Protein AF-A0A7C6XMG8-F1 (afdb_monomer_lite)

Sequence (375 aa):
MDQRVRELYDDEARAARLADLAEKWAHEIKLLSLLARASGASASVIRDEARQIDEVLGGPRSPSELPPVLGELLPGEQLKALREDLESKLVDDLPGDPPDRAAVLALAERHGLSGAAAEQVLTTLRREQSKRVAVFTHQNRTLIDSGVHVTTPAALTPPPPPRRPQGGRKFVAPGTVSVEVERRKKQIGDEAESWAVTAMTKTLLDLDYSARCQAIAALESMLDTYGFTGTATERVHGFARAATKADLDQETLIDRLTELLHVSAFADGFGFDVLGWLIDPAEADGGYPIALEVKAAAGSFFFSIGEWACAERMRATETARAAYAVLAVRRHPGTAVPAAMDLLIDPVQLCEDGKIDRDVDTYRMRYTVPTTSLQ

Foldseek 3Di:
DDLLVCCVPPPVNVQVLQQVQLVLLLVLLLLLLLLQQPQVHDLVRLVVSSVVSCLLSFRDSGLQVCLVSSCVSRDDPLCPVVSVVSNVQSDSDPPDDHDDNVVSQVSSVVSPRHPVSSCVSVVSVVVVLVVLLVLLVVLLVLCVVLVAAADADPLQDDDDDDDDDDDDDDADDDDDDDPVVVVVQVVLQVLQLSSVLSRQLVVLVVDDLVLSLVQLVLLLVLCVVLPNDDSLSSVLVVLSVQLNDPPDDPSSNSSSSSSNFQSLVPDPQQLAGGKHWAQDCVDPSRTHIAGEHEAQDPQKGARDPSNVVNLVSQDDDPPGHRRYWYFHFYCDPPDSRGNYTHTNGSVVSCVVVVQWDADSHRSMIGHDDDDPPPD

Secondary structure (DSSP, 8-state):
--HHHHHHH-HHHHHHHHHHHHHHHHHHHHHHHHHHHHTT--HHHHHHHHHHHHHHH---SSGGGSHHHHHHHS-SGGGHHHHHHHHTT-S--SS-PPPPHHHHHHHHHHTT--THHHHHHHHHHHHHHHHHHHHHHHHHHHHHHTT--EE--GGGPPPSP-----------PPP---HHHHHHHHHHHHHHHHHHHHHHHHHHHTS-HHHHHHHHHHHHHHHHHTT--SHHHHHHHHHHHHHT-TT--HHHHHHHHHHHHBGGGT-GGGS-SEEEEEE-TTSTTSEEEEEEEEEE-SSEEE--HHHHHHHHHTS--SSS---EEEEEEEE-TT-SSEEEEEEEE-HHHHHHTTSEEEETTTTEEEE--------

pLDDT: mean 84.91, std 14.51, range [29.66, 98.12]

Radius of gyration: 23.78 Å; chains: 1; bounding box: 56×43×68 Å

Structure (mmCIF, N/CA/C/O backbone):
data_AF-A0A7C6XMG8-F1
#
_entry.id   AF-A0A7C6XMG8-F1
#
loop_
_atom_site.group_PDB
_atom_site.id
_atom_site.type_symbol
_atom_site.label_atom_id
_atom_site.label_alt_id
_atom_site.label_comp_id
_atom_site.label_asym_id
_atom_site.label_entity_id
_atom_site.label_seq_id
_atom_site.pdbx_PDB_ins_code
_atom_site.Cartn_x
_atom_site.Cartn_y
_atom_site.Cartn_z
_atom_site.occupancy
_atom_site.B_iso_or_equiv
_atom_site.auth_seq_id
_atom_site.auth_comp_id
_atom_site.auth_asym_id
_atom_site.auth_atom_id
_atom_site.pdbx_PDB_model_num
ATOM 1 N N . MET A 1 1 ? -13.357 -2.147 -36.520 1.00 52.88 1 MET A N 1
ATOM 2 C CA . MET A 1 1 ? -12.051 -1.498 -36.759 1.00 52.88 1 MET A CA 1
ATOM 3 C C . MET A 1 1 ? -10.982 -2.359 -36.125 1.00 52.88 1 MET A C 1
ATOM 5 O O . MET A 1 1 ? -11.214 -2.836 -35.023 1.00 52.88 1 MET A O 1
ATOM 9 N N . ASP A 1 2 ? -9.873 -2.571 -36.829 1.00 77.50 2 ASP A N 1
ATOM 10 C CA . ASP A 1 2 ? -8.670 -3.233 -36.311 1.00 77.50 2 ASP A CA 1
ATOM 11 C C . ASP A 1 2 ? -8.113 -2.448 -35.104 1.00 77.50 2 ASP A C 1
ATOM 13 O O . ASP A 1 2 ? -8.121 -1.214 -35.113 1.00 77.50 2 ASP A O 1
ATOM 17 N N . GLN A 1 3 ? -7.683 -3.152 -34.056 1.00 69.81 3 GLN A N 1
ATOM 18 C CA . GLN A 1 3 ? -7.173 -2.572 -32.810 1.00 69.81 3 GLN A CA 1
ATOM 19 C C . GLN A 1 3 ? -5.975 -1.650 -33.067 1.00 69.81 3 GLN A C 1
ATOM 21 O O . GLN A 1 3 ? -5.934 -0.547 -32.529 1.00 69.81 3 GLN A O 1
ATOM 26 N N . ARG A 1 4 ? -5.089 -2.027 -33.997 1.00 70.12 4 ARG A N 1
ATOM 27 C CA . ARG A 1 4 ? -3.947 -1.196 -34.416 1.00 70.12 4 ARG A CA 1
ATOM 28 C C . ARG A 1 4 ? -4.367 0.133 -35.035 1.00 70.12 4 ARG A C 1
ATOM 30 O O . ARG A 1 4 ? -3.689 1.139 -34.880 1.00 70.12 4 ARG A O 1
ATOM 37 N N . VAL A 1 5 ? -5.501 0.154 -35.733 1.00 70.19 5 VAL A N 1
ATOM 38 C CA . VAL A 1 5 ? -6.047 1.388 -36.308 1.00 70.19 5 VAL A CA 1
ATOM 39 C C . VAL A 1 5 ? -6.668 2.253 -35.206 1.00 70.19 5 VAL A C 1
ATOM 41 O O . VAL A 1 5 ? -6.578 3.471 -35.276 1.00 70.19 5 VAL A O 1
ATOM 44 N N . ARG A 1 6 ? -7.253 1.663 -34.154 1.00 68.44 6 ARG A N 1
ATOM 45 C CA . ARG A 1 6 ? -7.731 2.445 -32.996 1.00 68.44 6 ARG A CA 1
ATOM 46 C C . ARG A 1 6 ? -6.562 3.087 -32.249 1.00 68.44 6 ARG A C 1
ATOM 48 O O . ARG A 1 6 ? -6.601 4.283 -32.023 1.00 68.44 6 ARG A O 1
ATOM 55 N N . GLU A 1 7 ? -5.494 2.343 -31.978 1.00 72.19 7 GLU A N 1
ATOM 56 C CA . GLU A 1 7 ? -4.288 2.847 -31.288 1.00 72.19 7 GLU A CA 1
ATOM 57 C C . GLU A 1 7 ? -3.591 4.011 -32.025 1.00 72.19 7 GLU A C 1
ATOM 59 O O . GLU A 1 7 ? -2.897 4.810 -31.399 1.00 72.19 7 GLU A O 1
ATOM 64 N N . LEU A 1 8 ? -3.795 4.136 -33.342 1.00 71.06 8 LEU A N 1
ATOM 65 C CA . LEU A 1 8 ? -3.250 5.224 -34.161 1.00 71.06 8 LEU A CA 1
ATOM 66 C C . LEU A 1 8 ? -4.140 6.477 -34.220 1.00 71.06 8 LEU A C 1
ATOM 68 O O . LEU A 1 8 ? -3.617 7.577 -34.396 1.00 71.06 8 LEU A O 1
ATOM 72 N N . TYR A 1 9 ? -5.464 6.329 -34.112 1.00 73.81 9 TYR A N 1
ATOM 73 C CA . TYR A 1 9 ? -6.421 7.405 -34.427 1.00 73.81 9 TYR A CA 1
ATOM 74 C C . TYR A 1 9 ? -7.380 7.775 -33.286 1.00 73.81 9 TYR A C 1
ATOM 76 O O . TYR A 1 9 ? -8.068 8.787 -33.392 1.00 73.81 9 TYR A O 1
ATOM 84 N N . ASP A 1 10 ? -7.440 6.985 -32.216 1.00 85.94 10 ASP A N 1
ATOM 85 C CA . ASP A 1 10 ? -8.222 7.252 -31.007 1.00 85.94 10 ASP A CA 1
ATOM 86 C C . ASP A 1 10 ? -7.272 7.717 -29.893 1.00 85.94 10 ASP A C 1
ATOM 88 O O . ASP A 1 10 ? -6.330 7.007 -29.541 1.00 85.94 10 ASP A O 1
ATOM 92 N N . ASP A 1 11 ? -7.486 8.927 -29.370 1.00 85.25 11 ASP A N 1
ATOM 93 C CA . ASP A 1 11 ? -6.578 9.551 -28.401 1.00 85.25 11 ASP A CA 1
ATOM 94 C C . ASP A 1 11 ? -6.503 8.785 -27.068 1.00 85.25 11 ASP A C 1
ATOM 96 O O . ASP A 1 11 ? -5.435 8.741 -26.454 1.00 85.25 11 ASP A O 1
ATOM 100 N N . GLU A 1 12 ? -7.598 8.153 -26.634 1.00 84.12 12 GLU A N 1
ATOM 101 C CA . GLU A 1 12 ? -7.638 7.361 -25.400 1.00 84.12 12 GLU A CA 1
ATOM 102 C C . GLU A 1 12 ? -6.910 6.030 -25.603 1.00 84.12 12 GLU A C 1
ATOM 104 O O . GLU A 1 12 ? -6.048 5.660 -24.803 1.00 84.12 12 GLU A O 1
ATOM 109 N N . ALA A 1 13 ? -7.173 5.353 -26.726 1.00 82.12 13 ALA A N 1
ATOM 110 C CA . ALA A 1 13 ? -6.451 4.134 -27.087 1.00 82.12 13 ALA A CA 1
ATOM 111 C C . ALA A 1 13 ? -4.948 4.398 -27.278 1.00 82.12 13 ALA A C 1
ATOM 113 O O . ALA A 1 13 ? -4.117 3.581 -26.879 1.00 82.12 13 ALA A O 1
ATOM 114 N N . ARG A 1 14 ? -4.592 5.558 -27.842 1.00 87.44 14 ARG A N 1
ATOM 115 C CA . ARG A 1 14 ? -3.208 5.999 -28.013 1.00 87.44 14 ARG A CA 1
ATOM 116 C C . ARG A 1 14 ? -2.512 6.210 -26.673 1.00 87.44 14 ARG A C 1
ATOM 118 O O . ARG A 1 14 ? -1.416 5.694 -26.467 1.00 87.44 14 ARG A O 1
ATOM 125 N N . ALA A 1 15 ? -3.146 6.951 -25.764 1.00 86.94 15 ALA A N 1
ATOM 126 C CA . ALA A 1 15 ? -2.608 7.208 -24.431 1.00 86.94 15 ALA A CA 1
ATOM 127 C C . ALA A 1 15 ? -2.432 5.906 -23.636 1.00 86.94 15 ALA A C 1
ATOM 129 O O . ALA A 1 15 ? -1.377 5.685 -23.045 1.00 86.94 15 ALA A O 1
ATOM 130 N N . ALA A 1 16 ? -3.421 5.008 -23.686 1.00 83.81 16 ALA A N 1
ATOM 131 C CA . ALA A 1 16 ? -3.336 3.698 -23.049 1.00 83.81 16 ALA A CA 1
ATOM 132 C C . ALA A 1 16 ? -2.188 2.850 -23.623 1.00 83.81 16 ALA A C 1
ATOM 134 O O . ALA A 1 16 ? -1.449 2.215 -22.869 1.00 83.81 16 ALA A O 1
ATOM 135 N N . ARG A 1 17 ? -1.995 2.867 -24.950 1.00 88.69 17 ARG A N 1
ATOM 136 C CA . ARG A 1 17 ? -0.911 2.128 -25.609 1.00 88.69 17 ARG A CA 1
ATOM 137 C C . ARG A 1 17 ? 0.471 2.673 -25.251 1.00 88.69 17 ARG A C 1
ATOM 139 O O . ARG A 1 17 ? 1.369 1.882 -24.969 1.00 88.69 17 ARG A O 1
ATOM 146 N N . LEU A 1 18 ? 0.646 3.995 -25.243 1.00 92.19 18 LEU A N 1
ATOM 147 C CA . LEU A 1 18 ? 1.904 4.623 -24.828 1.00 92.19 18 LEU A CA 1
ATOM 148 C C . LEU A 1 18 ? 2.225 4.318 -23.363 1.00 92.19 18 LEU A C 1
ATOM 150 O O . LEU A 1 18 ? 3.364 3.970 -23.068 1.00 92.19 18 LEU A O 1
ATOM 154 N N . ALA A 1 19 ? 1.233 4.359 -22.471 1.00 88.88 19 ALA A N 1
ATOM 155 C CA . ALA A 1 19 ? 1.423 4.004 -21.068 1.00 88.88 19 ALA A CA 1
ATOM 156 C C . ALA A 1 19 ? 1.838 2.529 -20.892 1.00 88.88 19 ALA A C 1
ATOM 158 O O . ALA A 1 19 ? 2.775 2.244 -20.148 1.00 88.88 19 ALA A O 1
ATOM 159 N N . ASP A 1 20 ? 1.216 1.594 -21.626 1.00 88.00 20 ASP A N 1
ATOM 160 C CA . ASP A 1 20 ? 1.617 0.174 -21.646 1.00 88.00 20 ASP A CA 1
ATOM 161 C C . ASP A 1 20 ? 3.073 -0.011 -22.113 1.00 88.00 20 ASP A C 1
ATOM 163 O O . ASP A 1 20 ? 3.850 -0.737 -21.488 1.00 88.00 20 ASP A O 1
ATOM 167 N N . LEU A 1 21 ? 3.469 0.660 -23.199 1.00 92.81 21 LEU A N 1
ATOM 168 C CA . LEU A 1 21 ? 4.842 0.603 -23.709 1.00 92.81 21 LEU A CA 1
ATOM 169 C C . LEU A 1 21 ? 5.845 1.210 -22.721 1.00 92.81 21 LEU A C 1
ATOM 171 O O . LEU A 1 21 ? 6.895 0.613 -22.477 1.00 92.81 21 LEU A O 1
ATOM 175 N N . ALA A 1 22 ? 5.517 2.365 -22.140 1.00 92.56 22 ALA A N 1
ATOM 176 C CA . ALA A 1 22 ? 6.341 3.047 -21.150 1.00 92.56 22 ALA A CA 1
ATOM 177 C C . ALA A 1 22 ? 6.583 2.161 -19.930 1.00 92.56 22 ALA A C 1
ATOM 179 O O . ALA A 1 22 ? 7.709 2.025 -19.462 1.00 92.56 22 ALA A O 1
ATOM 180 N N . GLU A 1 23 ? 5.540 1.493 -19.447 1.00 89.44 23 GLU A N 1
ATOM 181 C CA . GLU A 1 23 ? 5.644 0.620 -18.291 1.00 89.44 23 GLU A CA 1
ATOM 182 C C . GLU A 1 23 ? 6.502 -0.623 -18.563 1.00 89.44 23 GLU A C 1
ATOM 184 O O . GLU A 1 23 ? 7.320 -1.023 -17.727 1.00 89.44 23 GLU A O 1
ATOM 189 N N . LYS A 1 24 ? 6.368 -1.222 -19.751 1.00 92.44 24 LYS A N 1
ATOM 190 C CA . LYS A 1 24 ? 7.222 -2.346 -20.158 1.00 92.44 24 LYS A CA 1
ATOM 191 C C . LYS A 1 24 ? 8.684 -1.921 -20.269 1.00 92.44 24 LYS A C 1
ATOM 193 O O . LYS A 1 24 ? 9.560 -2.642 -19.799 1.00 92.44 24 LYS A O 1
ATOM 198 N N . TRP A 1 25 ? 8.955 -0.738 -20.819 1.00 95.44 25 TRP A N 1
ATOM 199 C CA . TRP A 1 25 ? 10.305 -0.173 -20.842 1.00 95.44 25 TRP A CA 1
ATOM 200 C C . TRP A 1 25 ? 10.840 0.141 -19.446 1.00 95.44 25 TRP A C 1
ATOM 202 O O . TRP A 1 25 ? 11.980 -0.215 -19.152 1.00 95.44 25 TRP A O 1
ATOM 212 N N . ALA A 1 26 ? 10.028 0.720 -18.561 1.00 93.31 26 ALA A N 1
ATOM 213 C CA . ALA A 1 26 ? 10.400 0.981 -17.172 1.00 93.31 26 ALA A CA 1
ATOM 214 C C . ALA A 1 26 ? 10.798 -0.309 -16.440 1.00 93.31 26 ALA A C 1
ATOM 216 O O . ALA A 1 26 ? 11.778 -0.325 -15.697 1.00 93.31 26 ALA A O 1
ATOM 217 N N . HIS A 1 27 ? 10.094 -1.417 -16.696 1.00 91.69 27 HIS A N 1
ATOM 218 C CA . HIS A 1 27 ? 10.430 -2.718 -16.121 1.00 91.69 27 HIS A CA 1
ATOM 219 C C . HIS A 1 27 ? 11.809 -3.225 -16.569 1.00 91.69 27 HIS A C 1
ATOM 221 O O . HIS A 1 27 ? 12.581 -3.731 -15.752 1.00 91.69 27 HIS A O 1
ATOM 227 N N . GLU A 1 28 ? 12.141 -3.077 -17.852 1.00 95.25 28 GLU A N 1
ATOM 228 C CA . GLU A 1 28 ? 13.451 -3.483 -18.362 1.00 95.25 28 GLU A CA 1
ATOM 229 C C . GLU A 1 28 ? 14.564 -2.528 -17.897 1.00 95.25 28 GLU A C 1
ATOM 231 O O . GLU A 1 28 ? 15.618 -2.990 -17.462 1.00 95.25 28 GLU A O 1
ATOM 236 N N . ILE A 1 29 ? 14.320 -1.212 -17.861 1.00 95.81 29 ILE A N 1
ATOM 237 C CA . ILE A 1 29 ? 15.258 -0.228 -17.289 1.00 95.81 29 ILE A CA 1
ATOM 238 C C . ILE A 1 29 ? 15.525 -0.541 -15.816 1.00 95.81 29 ILE A C 1
ATOM 240 O O . ILE A 1 29 ? 16.682 -0.558 -15.405 1.00 95.81 29 ILE A O 1
ATOM 244 N N . LYS A 1 30 ? 14.492 -0.876 -15.033 1.00 94.44 30 LYS A N 1
ATOM 245 C CA . LYS A 1 30 ? 14.652 -1.292 -13.635 1.00 94.44 30 LYS A CA 1
ATOM 246 C C . LYS A 1 30 ? 15.608 -2.469 -13.497 1.00 94.44 30 LYS A C 1
ATOM 248 O O . LYS A 1 30 ? 16.482 -2.457 -12.628 1.00 94.44 30 LYS A O 1
ATOM 253 N N . LEU A 1 31 ? 15.448 -3.489 -14.340 1.00 93.75 31 LEU A N 1
ATOM 254 C CA . LEU A 1 31 ? 16.337 -4.645 -14.344 1.00 93.75 31 LEU A CA 1
ATOM 255 C C . LEU A 1 31 ? 17.779 -4.226 -14.659 1.00 93.75 31 LEU A C 1
ATOM 257 O O . LEU A 1 31 ? 18.691 -4.623 -13.935 1.00 93.75 31 LEU A O 1
ATOM 261 N N . LEU A 1 32 ? 17.990 -3.390 -15.678 1.00 95.06 32 LEU A N 1
ATOM 262 C CA . LEU A 1 32 ? 19.321 -2.882 -16.027 1.00 95.06 32 LEU A CA 1
ATOM 263 C C . LEU A 1 32 ? 19.951 -2.060 -14.897 1.00 95.06 32 LEU A C 1
ATOM 265 O O . LEU A 1 32 ? 21.131 -2.230 -14.594 1.00 95.06 32 LEU A O 1
ATOM 269 N N . SER A 1 33 ? 19.171 -1.214 -14.231 1.00 94.81 33 SER A N 1
ATOM 270 C CA . SER A 1 33 ? 19.616 -0.430 -13.080 1.00 94.81 33 SER A CA 1
ATOM 271 C C . SER A 1 33 ? 20.015 -1.308 -11.904 1.00 94.81 33 SER A C 1
ATOM 273 O O . SER A 1 33 ? 21.056 -1.078 -11.291 1.00 94.81 33 SER A O 1
ATOM 275 N N . LEU A 1 34 ? 19.249 -2.362 -11.619 1.00 93.00 34 LEU A N 1
ATOM 276 C CA . LEU A 1 34 ? 19.608 -3.342 -10.595 1.00 93.00 34 LEU A CA 1
ATOM 277 C C . LEU A 1 34 ? 20.881 -4.111 -10.950 1.00 93.00 34 LEU A C 1
ATOM 279 O O . LEU A 1 34 ? 21.710 -4.358 -10.076 1.00 93.00 34 LEU A O 1
ATOM 283 N N . LEU A 1 35 ? 21.069 -4.457 -12.224 1.00 92.88 35 LEU A N 1
ATOM 284 C CA . LEU A 1 35 ? 22.309 -5.070 -12.699 1.00 92.88 35 LEU A CA 1
ATOM 285 C C . LEU A 1 35 ? 23.507 -4.133 -12.529 1.00 92.88 35 LEU A C 1
ATOM 287 O O . LEU A 1 35 ? 24.567 -4.571 -12.087 1.00 92.88 35 LEU A O 1
ATOM 291 N N . ALA A 1 36 ? 23.338 -2.849 -12.834 1.00 91.69 36 ALA A N 1
ATOM 292 C CA . ALA A 1 36 ? 24.391 -1.851 -12.701 1.00 91.69 36 ALA A CA 1
ATOM 293 C C . ALA A 1 36 ? 24.754 -1.556 -11.235 1.00 91.69 36 ALA A C 1
ATOM 295 O O . ALA A 1 36 ? 25.928 -1.368 -10.922 1.00 91.69 36 ALA A O 1
ATOM 296 N N . ARG A 1 37 ? 23.758 -1.509 -10.340 1.00 91.31 37 ARG A N 1
ATOM 297 C CA . ARG A 1 37 ? 23.906 -0.997 -8.964 1.00 91.31 37 ARG A CA 1
ATOM 298 C C . ARG A 1 37 ? 24.051 -2.089 -7.904 1.00 91.31 37 ARG A C 1
ATOM 300 O O . ARG A 1 37 ? 24.690 -1.861 -6.882 1.00 91.31 37 ARG A O 1
ATOM 307 N N . ALA A 1 38 ? 23.475 -3.270 -8.131 1.00 87.94 38 ALA A N 1
ATOM 308 C CA . ALA A 1 38 ? 23.297 -4.291 -7.095 1.00 87.94 38 ALA A CA 1
ATOM 309 C C . ALA A 1 38 ? 23.744 -5.705 -7.509 1.00 87.94 38 ALA A C 1
ATOM 311 O O . ALA A 1 38 ? 23.488 -6.671 -6.783 1.00 87.94 38 ALA A O 1
ATOM 312 N N . SER A 1 39 ? 24.416 -5.864 -8.654 1.00 84.25 39 SER A N 1
ATOM 313 C CA . SER A 1 39 ? 24.944 -7.169 -9.069 1.00 84.25 39 SER A CA 1
ATOM 314 C C . SER A 1 39 ? 25.959 -7.710 -8.053 1.00 84.25 39 SER A C 1
ATOM 316 O O . SER A 1 39 ? 26.870 -7.006 -7.619 1.00 84.25 39 SER A O 1
ATOM 318 N N . GLY A 1 40 ? 25.771 -8.963 -7.628 1.00 81.62 40 GLY A N 1
ATOM 319 C CA . GLY A 1 40 ? 26.582 -9.602 -6.585 1.00 81.62 40 GLY A CA 1
ATOM 320 C C . GLY A 1 40 ? 26.325 -9.100 -5.156 1.00 81.62 40 GLY A C 1
ATOM 321 O O . GLY A 1 40 ? 26.958 -9.594 -4.222 1.00 81.62 40 GLY A O 1
ATOM 322 N N . ALA A 1 41 ? 25.399 -8.156 -4.958 1.00 86.50 41 ALA A N 1
ATOM 323 C CA . ALA A 1 41 ? 25.057 -7.646 -3.638 1.00 86.50 41 ALA A CA 1
ATOM 324 C C . ALA A 1 41 ? 24.185 -8.632 -2.839 1.00 86.50 41 ALA A C 1
ATOM 326 O O . ALA A 1 41 ? 23.677 -9.638 -3.344 1.00 86.50 41 ALA A O 1
ATOM 327 N N . SER A 1 42 ? 23.998 -8.338 -1.550 1.00 84.50 42 SER A N 1
ATOM 328 C CA . SER A 1 42 ? 23.082 -9.104 -0.708 1.00 84.50 42 SER A CA 1
ATOM 329 C C . SER A 1 42 ? 21.623 -8.853 -1.106 1.00 84.50 42 SER A C 1
ATOM 331 O O . SER A 1 42 ? 21.272 -7.815 -1.670 1.00 84.50 42 SER A O 1
ATOM 333 N N . ALA A 1 43 ? 20.732 -9.772 -0.727 1.00 79.06 43 ALA A N 1
ATOM 334 C CA . ALA A 1 43 ? 19.299 -9.605 -0.959 1.00 79.06 43 ALA A CA 1
ATOM 335 C C . ALA A 1 43 ? 18.729 -8.329 -0.311 1.00 79.06 43 ALA A C 1
ATOM 337 O O . ALA A 1 43 ? 17.789 -7.751 -0.841 1.00 79.06 43 ALA A O 1
ATOM 338 N N . SER A 1 44 ? 19.281 -7.859 0.817 1.00 73.69 44 SER A N 1
ATOM 339 C CA . SER A 1 44 ? 18.848 -6.590 1.415 1.00 73.69 44 SER A CA 1
ATOM 340 C C . SER A 1 44 ? 19.146 -5.400 0.512 1.00 73.69 44 SER A C 1
ATOM 342 O O . SER A 1 44 ? 18.246 -4.609 0.272 1.00 73.69 44 SER A O 1
ATOM 344 N N . VAL A 1 45 ? 20.352 -5.341 -0.056 1.00 83.50 45 VAL A N 1
ATOM 345 C CA . VAL A 1 45 ? 20.762 -4.255 -0.955 1.00 83.50 45 VAL A CA 1
ATOM 346 C C . VAL A 1 45 ? 19.948 -4.278 -2.244 1.00 83.50 45 VAL A C 1
ATOM 348 O O . VAL A 1 45 ? 19.402 -3.252 -2.620 1.00 83.50 45 VAL A O 1
ATOM 351 N N . ILE A 1 46 ? 19.769 -5.447 -2.875 1.00 83.75 46 ILE A N 1
ATOM 352 C CA . ILE A 1 46 ? 18.943 -5.569 -4.093 1.00 83.75 46 ILE A CA 1
ATOM 353 C C . ILE A 1 46 ? 17.520 -5.032 -3.858 1.00 83.75 46 ILE A C 1
ATOM 355 O O . ILE A 1 46 ? 16.948 -4.401 -4.742 1.00 83.75 46 ILE A O 1
ATOM 359 N N . ARG A 1 47 ? 16.949 -5.253 -2.666 1.00 75.88 47 ARG A N 1
ATOM 360 C CA . ARG A 1 47 ? 15.608 -4.762 -2.305 1.00 75.88 47 ARG A CA 1
ATOM 361 C C . ARG A 1 47 ? 15.563 -3.248 -2.137 1.00 75.88 47 ARG A C 1
ATOM 363 O O . ARG A 1 47 ? 14.644 -2.618 -2.652 1.00 75.88 47 ARG A O 1
ATOM 370 N N . ASP A 1 48 ? 16.524 -2.681 -1.416 1.00 78.12 48 ASP A N 1
ATOM 371 C CA . ASP A 1 48 ? 16.566 -1.236 -1.187 1.00 78.12 48 ASP A CA 1
ATOM 372 C C . ASP A 1 48 ? 16.844 -0.479 -2.494 1.00 78.12 48 ASP A C 1
ATOM 374 O O . ASP A 1 48 ? 16.203 0.532 -2.767 1.00 78.12 48 ASP A O 1
ATOM 378 N N . GLU A 1 49 ? 17.697 -1.027 -3.359 1.00 88.06 49 GLU A N 1
ATOM 379 C CA . GLU A 1 49 ? 17.952 -0.496 -4.700 1.00 88.06 49 GLU A CA 1
ATOM 380 C C . GLU A 1 49 ? 16.715 -0.597 -5.599 1.00 88.06 49 GLU A C 1
ATOM 382 O O . GLU A 1 49 ? 16.344 0.381 -6.243 1.00 88.06 49 GLU A O 1
ATOM 387 N N . ALA A 1 50 ? 16.019 -1.742 -5.609 1.00 86.62 50 ALA A N 1
ATOM 388 C CA . ALA A 1 50 ? 14.800 -1.914 -6.406 1.00 86.62 50 ALA A CA 1
ATOM 389 C C . ALA A 1 50 ? 13.731 -0.881 -6.036 1.00 86.62 50 ALA A C 1
ATOM 391 O O . ALA A 1 50 ? 13.043 -0.374 -6.918 1.00 86.62 50 ALA A O 1
ATOM 392 N N . ARG A 1 51 ? 13.632 -0.564 -4.741 1.00 77.69 51 ARG A N 1
ATOM 393 C CA . ARG A 1 51 ? 12.731 0.448 -4.195 1.00 77.69 51 ARG A CA 1
ATOM 394 C C . ARG A 1 51 ? 13.097 1.859 -4.655 1.00 77.69 51 ARG A C 1
ATOM 396 O O . ARG A 1 51 ? 12.224 2.576 -5.124 1.00 77.69 51 ARG A O 1
ATOM 403 N N . GLN A 1 52 ? 14.365 2.245 -4.534 1.00 82.19 52 GLN A N 1
ATOM 404 C CA . GLN A 1 52 ? 14.830 3.564 -4.978 1.00 82.19 52 GLN A CA 1
ATOM 405 C C . GLN A 1 52 ? 14.660 3.743 -6.491 1.00 82.19 52 GLN A C 1
ATOM 407 O O . GLN A 1 52 ? 14.284 4.810 -6.957 1.00 82.19 52 GLN A O 1
ATOM 412 N N . ILE A 1 53 ? 14.904 2.685 -7.266 1.00 88.88 53 ILE A N 1
ATOM 413 C CA . ILE A 1 53 ? 14.706 2.699 -8.716 1.00 88.88 53 ILE A CA 1
ATOM 414 C C . ILE A 1 53 ? 13.227 2.901 -9.071 1.00 88.88 53 ILE A C 1
ATOM 416 O O . ILE A 1 53 ? 12.937 3.680 -9.973 1.00 88.88 53 ILE A O 1
ATOM 420 N N . ASP A 1 54 ? 12.298 2.244 -8.366 1.00 83.38 54 ASP A N 1
ATOM 421 C CA . ASP A 1 54 ? 10.857 2.462 -8.572 1.00 83.38 54 ASP A CA 1
ATOM 422 C C . ASP A 1 54 ? 10.446 3.913 -8.274 1.00 83.38 54 ASP A C 1
ATOM 424 O O . ASP A 1 54 ? 9.616 4.470 -8.988 1.00 83.38 54 ASP A O 1
ATOM 428 N N . GLU A 1 55 ? 11.040 4.540 -7.254 1.00 77.88 55 GLU A N 1
ATOM 429 C CA . GLU A 1 55 ? 10.785 5.948 -6.915 1.00 77.88 55 GLU A CA 1
ATOM 430 C C . GLU A 1 55 ? 11.239 6.898 -8.030 1.00 77.88 55 GLU A C 1
ATOM 432 O O . GLU A 1 55 ? 10.508 7.819 -8.382 1.00 77.88 55 GLU A O 1
ATOM 437 N N . VAL A 1 56 ? 12.406 6.643 -8.627 1.00 86.19 56 VAL A N 1
ATOM 438 C CA . VAL A 1 56 ? 12.939 7.450 -9.736 1.00 86.19 56 VAL A CA 1
ATOM 439 C C . VAL A 1 56 ? 12.173 7.205 -11.040 1.00 86.19 56 VAL A C 1
ATOM 441 O O . VAL A 1 56 ? 11.932 8.140 -11.798 1.00 86.19 56 VAL A O 1
ATOM 444 N N . LEU A 1 57 ? 11.776 5.957 -11.316 1.00 86.00 57 LEU A N 1
ATOM 445 C CA . LEU A 1 57 ? 10.986 5.612 -12.504 1.00 86.00 57 LEU A CA 1
ATOM 446 C C . LEU A 1 57 ? 9.562 6.177 -12.443 1.00 86.00 57 LEU A C 1
ATOM 448 O O . LEU A 1 57 ? 9.006 6.535 -13.480 1.00 86.00 57 LEU A O 1
ATOM 452 N N . GLY A 1 58 ? 8.963 6.242 -11.253 1.00 82.06 58 GLY A N 1
ATOM 453 C CA . GLY A 1 58 ? 7.613 6.756 -11.059 1.00 82.06 58 GLY A CA 1
ATOM 454 C C . GLY A 1 58 ? 6.554 5.985 -11.860 1.00 82.06 58 GLY A C 1
ATOM 455 O O . GLY A 1 58 ? 6.515 4.755 -11.869 1.00 82.06 58 GLY A O 1
ATOM 456 N N . GLY A 1 59 ? 5.639 6.716 -12.500 1.00 81.31 59 GLY A N 1
ATOM 457 C CA . GLY A 1 59 ? 4.587 6.166 -13.363 1.00 81.31 59 GLY A CA 1
ATOM 458 C C . GLY A 1 59 ? 4.615 6.813 -14.742 1.00 81.31 59 GLY A C 1
ATOM 459 O O . GLY A 1 59 ? 3.802 7.712 -14.970 1.00 81.31 59 GLY A O 1
ATOM 460 N N . PRO A 1 60 ? 5.534 6.398 -15.629 1.00 87.44 60 PRO A N 1
ATOM 461 C CA . PRO A 1 60 ? 5.708 7.037 -16.923 1.00 87.44 60 PRO A CA 1
ATOM 462 C C . PRO A 1 60 ? 4.467 6.802 -17.787 1.00 87.44 60 PRO A C 1
ATOM 464 O O . PRO A 1 60 ? 3.941 5.690 -17.865 1.00 87.44 60 PRO A O 1
ATOM 467 N N . ARG A 1 61 ? 3.985 7.860 -18.436 1.00 88.88 61 ARG A N 1
ATOM 468 C CA . ARG A 1 61 ? 2.799 7.822 -19.308 1.00 88.88 61 ARG A CA 1
ATOM 469 C C . ARG A 1 61 ? 3.158 7.569 -20.766 1.00 88.88 61 ARG A C 1
ATOM 471 O O . ARG A 1 61 ? 2.278 7.273 -21.570 1.00 88.88 61 ARG A O 1
ATOM 478 N N . SER A 1 62 ? 4.435 7.697 -21.110 1.00 93.12 62 SER A N 1
ATOM 479 C CA . SER A 1 62 ? 4.953 7.486 -22.457 1.00 93.12 62 SER A CA 1
ATOM 480 C C . SER A 1 62 ? 6.438 7.093 -22.417 1.00 93.12 62 SER A C 1
ATOM 482 O O . SER A 1 62 ? 7.135 7.458 -21.464 1.00 93.12 62 SER A O 1
ATOM 484 N N . PRO A 1 63 ? 6.949 6.318 -23.397 1.00 95.44 63 PRO A N 1
ATOM 485 C CA . PRO A 1 63 ? 8.369 5.977 -23.460 1.00 95.44 63 PRO A CA 1
ATOM 486 C C . PRO A 1 63 ? 9.292 7.201 -23.422 1.00 95.44 63 PRO A C 1
ATOM 488 O O . PRO A 1 63 ? 10.350 7.133 -22.799 1.00 95.44 63 PRO A O 1
ATOM 491 N N . SER A 1 64 ? 8.879 8.325 -24.016 1.00 95.12 64 SER A N 1
ATOM 492 C CA . SER A 1 64 ? 9.660 9.569 -24.055 1.00 95.12 64 SER A CA 1
ATOM 493 C C . SER A 1 64 ? 9.843 10.267 -22.696 1.00 95.12 64 SER A C 1
ATOM 495 O O . SER A 1 64 ? 10.692 11.152 -22.576 1.00 95.12 64 SER A O 1
ATOM 497 N N . GLU A 1 65 ? 9.122 9.848 -21.650 1.00 94.25 65 GLU A N 1
ATOM 498 C CA . GLU A 1 65 ? 9.308 10.334 -20.272 1.00 94.25 65 GLU A CA 1
ATOM 499 C C . GLU A 1 65 ? 10.464 9.640 -19.529 1.00 94.25 65 GLU A C 1
ATOM 501 O O . GLU A 1 65 ? 10.890 10.112 -18.477 1.00 94.25 65 GLU A O 1
ATOM 506 N N . LEU A 1 66 ? 10.997 8.535 -20.061 1.00 95.00 66 LEU A N 1
ATOM 507 C CA . LEU A 1 66 ? 12.056 7.739 -19.426 1.00 95.00 66 LEU A CA 1
ATOM 508 C C . LEU A 1 66 ? 13.499 8.247 -19.655 1.00 95.00 66 LEU A C 1
ATOM 510 O O . LEU A 1 66 ? 14.304 8.130 -18.730 1.00 95.00 66 LEU A O 1
ATOM 514 N N . PRO A 1 67 ? 13.880 8.823 -20.817 1.00 96.12 67 PRO A N 1
ATOM 515 C CA . PRO A 1 67 ? 15.221 9.365 -21.048 1.00 96.12 67 PRO A CA 1
ATOM 516 C C . PRO A 1 67 ? 15.764 10.291 -19.945 1.00 96.12 67 PRO A C 1
ATOM 518 O O . PRO A 1 67 ? 16.898 10.073 -19.513 1.00 96.12 67 PRO A O 1
ATOM 521 N N . PRO A 1 68 ? 14.996 11.267 -19.411 1.00 94.25 68 PRO A N 1
ATOM 522 C CA . PRO A 1 68 ? 15.506 12.194 -18.398 1.00 94.25 68 PRO A CA 1
ATOM 523 C C . PRO A 1 68 ? 16.008 11.513 -17.118 1.00 94.25 68 PRO A C 1
ATOM 525 O O . PRO A 1 68 ? 16.909 12.041 -16.467 1.00 94.25 68 PRO A O 1
ATOM 528 N N . VAL A 1 69 ? 15.461 10.344 -16.765 1.00 93.56 69 VAL A N 1
ATOM 529 C CA . VAL A 1 69 ? 15.820 9.618 -15.536 1.00 93.56 69 VAL A CA 1
ATOM 530 C C . VAL A 1 69 ? 16.932 8.582 -15.741 1.00 93.56 69 VAL A C 1
ATOM 532 O O . VAL A 1 69 ? 17.507 8.091 -14.768 1.00 93.56 69 VAL A O 1
ATOM 535 N N . LEU A 1 70 ? 17.317 8.270 -16.987 1.00 94.94 70 LEU A N 1
ATOM 536 C CA . LEU A 1 70 ? 18.343 7.256 -17.273 1.00 94.94 70 LEU A CA 1
ATOM 537 C C . LEU A 1 70 ? 19.706 7.579 -16.655 1.00 94.94 70 LEU A C 1
ATOM 539 O O . LEU A 1 70 ? 20.429 6.664 -16.260 1.00 94.94 70 LEU A O 1
ATOM 543 N N . GLY A 1 71 ? 20.072 8.860 -16.568 1.00 92.62 71 GLY A N 1
ATOM 544 C CA . GLY A 1 71 ? 21.344 9.289 -15.978 1.00 92.62 71 GLY A CA 1
ATOM 545 C C . GLY A 1 71 ? 21.471 8.933 -14.494 1.00 92.62 71 GLY A C 1
ATOM 546 O O . GLY A 1 71 ? 22.547 8.539 -14.046 1.00 92.62 71 GLY A O 1
ATOM 547 N N . GLU A 1 72 ? 20.368 9.026 -13.753 1.00 93.25 72 GLU A N 1
ATOM 548 C CA . GLU A 1 72 ? 20.290 8.649 -12.339 1.00 93.25 72 GLU A CA 1
ATOM 549 C C . GLU A 1 72 ? 20.185 7.128 -12.161 1.00 93.25 72 GLU A C 1
ATOM 551 O O . GLU A 1 72 ? 20.816 6.536 -11.283 1.00 93.25 72 GLU A O 1
ATOM 556 N N . LEU A 1 73 ? 19.412 6.477 -13.030 1.00 93.31 73 LEU A N 1
ATOM 557 C CA . LEU A 1 73 ? 19.125 5.047 -12.966 1.00 93.31 73 LEU A CA 1
ATOM 558 C C . LEU A 1 73 ? 20.297 4.161 -13.402 1.00 93.31 73 LEU A C 1
ATOM 560 O O . LEU A 1 73 ? 20.470 3.061 -12.871 1.00 93.31 73 LEU A O 1
ATOM 564 N N . LEU A 1 74 ? 21.102 4.622 -14.355 1.00 93.31 74 LEU A N 1
ATOM 565 C CA . LEU A 1 74 ? 22.279 3.930 -14.875 1.00 93.31 74 LEU A CA 1
ATOM 566 C C . LEU A 1 74 ? 23.507 4.830 -14.699 1.00 93.31 74 LEU A C 1
ATOM 568 O O . LEU A 1 74 ? 24.014 5.350 -15.692 1.00 93.31 74 LEU A O 1
ATOM 572 N N . PRO A 1 75 ? 23.990 5.056 -13.465 1.00 89.06 75 PRO A N 1
ATOM 573 C CA . PRO A 1 75 ? 25.035 6.039 -13.209 1.00 89.06 75 PRO A CA 1
ATOM 574 C C . PRO A 1 75 ? 26.409 5.585 -13.728 1.00 89.06 75 PRO A C 1
ATOM 576 O O . PRO A 1 75 ? 26.734 4.397 -13.759 1.00 89.06 75 PRO A O 1
ATOM 579 N N . GLY A 1 76 ? 27.252 6.557 -14.088 1.00 88.38 76 GLY A N 1
ATOM 580 C CA . GLY A 1 76 ? 28.651 6.344 -14.480 1.00 88.38 76 GLY A CA 1
ATOM 581 C C . GLY A 1 76 ? 28.930 6.519 -15.977 1.00 88.38 76 GLY A C 1
ATOM 582 O O . GLY A 1 76 ? 28.070 6.291 -16.832 1.00 88.38 76 GLY A O 1
ATOM 583 N N . GLU A 1 77 ? 30.155 6.937 -16.300 1.00 89.31 77 GLU A N 1
ATOM 584 C CA . GLU A 1 77 ? 30.602 7.184 -17.682 1.00 89.31 77 GLU A CA 1
ATOM 585 C C . GLU A 1 77 ? 30.650 5.903 -18.520 1.00 89.31 77 GLU A C 1
ATOM 587 O O . GLU A 1 77 ? 30.338 5.922 -19.707 1.00 89.31 77 GLU A O 1
ATOM 592 N N . GLN A 1 78 ? 30.954 4.765 -17.896 1.00 89.00 78 GLN A N 1
ATOM 593 C CA . GLN A 1 78 ? 31.020 3.468 -18.568 1.00 89.00 78 GLN A CA 1
ATOM 594 C C . GLN A 1 78 ? 29.673 3.009 -19.150 1.00 89.00 78 GLN A C 1
ATOM 596 O O . GLN A 1 78 ? 29.659 2.223 -20.090 1.00 89.00 78 GLN A O 1
ATOM 601 N N . LEU A 1 79 ? 28.548 3.522 -18.634 1.00 93.44 79 LEU A N 1
ATOM 602 C CA . LEU A 1 79 ? 27.201 3.212 -19.128 1.00 93.44 79 LEU A CA 1
ATOM 603 C C . LEU A 1 79 ? 26.640 4.293 -20.060 1.00 93.44 79 LEU A C 1
ATOM 605 O O . LEU A 1 79 ? 25.489 4.199 -20.476 1.00 93.44 79 LEU A O 1
ATOM 609 N N . LYS A 1 80 ? 27.424 5.320 -20.411 1.00 94.25 80 LYS A N 1
ATOM 610 C CA . LYS A 1 80 ? 26.948 6.423 -21.256 1.00 94.25 80 LYS A CA 1
ATOM 611 C C . LYS A 1 80 ? 26.453 5.947 -22.621 1.00 94.25 80 LYS A C 1
ATOM 613 O O . LYS A 1 80 ? 25.352 6.307 -23.013 1.00 94.25 80 LYS A O 1
ATOM 618 N N . ALA A 1 81 ? 27.219 5.084 -23.285 1.00 94.06 81 ALA A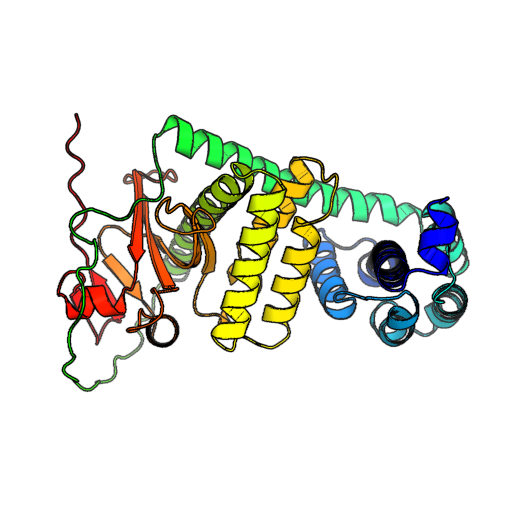 N 1
ATOM 619 C CA . ALA A 1 81 ? 26.833 4.530 -24.581 1.00 94.06 81 ALA A CA 1
ATOM 620 C C . ALA A 1 81 ? 25.572 3.646 -24.490 1.00 94.06 81 ALA A C 1
ATOM 622 O O . ALA A 1 81 ? 24.736 3.674 -25.387 1.00 94.06 81 ALA A O 1
ATOM 623 N N . LEU A 1 82 ? 25.386 2.919 -23.379 1.00 95.19 82 LEU A N 1
ATOM 624 C CA . LEU A 1 82 ? 24.146 2.179 -23.124 1.00 95.19 82 LEU A CA 1
ATOM 625 C C . LEU A 1 82 ? 22.948 3.123 -22.980 1.00 95.19 82 LEU A C 1
ATOM 627 O O . LEU A 1 82 ? 21.887 2.830 -23.523 1.00 95.19 82 LEU A O 1
ATOM 631 N N . ARG A 1 83 ? 23.105 4.244 -22.260 1.00 96.00 83 ARG A N 1
ATOM 632 C CA . ARG A 1 83 ? 22.041 5.250 -22.129 1.00 96.00 83 ARG A CA 1
ATOM 633 C C . ARG A 1 83 ? 21.676 5.834 -23.491 1.00 96.00 83 ARG A C 1
ATOM 635 O O . ARG A 1 83 ? 20.507 5.798 -23.834 1.00 96.00 83 ARG A O 1
ATOM 642 N N . GLU A 1 84 ? 22.653 6.251 -24.293 1.00 95.38 84 GLU A N 1
ATOM 643 C CA . GLU A 1 84 ? 22.420 6.776 -25.651 1.00 95.38 84 GLU A CA 1
ATOM 644 C C . GLU A 1 84 ? 21.686 5.756 -26.552 1.00 95.38 84 GLU A C 1
ATOM 646 O O . GLU A 1 84 ? 20.723 6.098 -27.242 1.00 95.38 84 GLU A O 1
ATOM 651 N N . ASP A 1 85 ? 22.073 4.475 -26.492 1.00 95.31 85 ASP A N 1
ATOM 652 C CA . ASP A 1 85 ? 21.387 3.401 -27.220 1.00 95.31 85 ASP A CA 1
ATOM 653 C C . ASP A 1 85 ? 19.940 3.195 -26.736 1.00 95.31 85 ASP A C 1
ATOM 655 O O . ASP A 1 85 ? 19.051 2.938 -27.553 1.00 95.31 85 ASP A O 1
ATOM 659 N N . LEU A 1 86 ? 19.685 3.294 -25.427 1.00 95.06 86 LEU A N 1
ATOM 660 C CA . LEU A 1 86 ? 18.339 3.203 -24.852 1.00 95.06 86 LEU A CA 1
ATOM 661 C C . LEU A 1 86 ? 17.488 4.423 -25.217 1.00 95.06 86 LEU A C 1
ATOM 663 O O . LEU A 1 86 ? 16.351 4.247 -25.642 1.00 95.06 86 LEU A O 1
ATOM 667 N N . GLU A 1 87 ? 18.030 5.638 -25.130 1.00 94.81 87 GLU A N 1
ATOM 668 C CA . GLU A 1 87 ? 17.346 6.882 -25.511 1.00 94.81 87 GLU A CA 1
ATOM 669 C C . GLU A 1 87 ? 16.836 6.821 -26.953 1.00 94.81 87 GLU A C 1
ATOM 671 O O . GLU A 1 87 ? 15.699 7.199 -27.222 1.00 94.81 87 GLU A O 1
ATOM 676 N N . SER A 1 88 ? 17.620 6.241 -27.871 1.00 93.50 88 SER A N 1
ATOM 677 C CA . SER A 1 88 ? 17.199 6.052 -29.267 1.00 93.50 88 SER A CA 1
ATOM 678 C C . SER A 1 88 ? 15.986 5.123 -29.446 1.00 93.50 88 SER A C 1
ATOM 680 O O . SER A 1 88 ? 15.349 5.138 -30.500 1.00 93.50 88 SER A O 1
ATOM 682 N N . LYS A 1 89 ? 15.672 4.299 -28.437 1.00 93.06 89 LYS A N 1
ATOM 683 C CA . LYS A 1 89 ? 14.554 3.339 -28.426 1.00 93.06 89 LYS A CA 1
ATOM 684 C C . LYS A 1 89 ? 13.352 3.832 -27.624 1.00 93.06 89 LYS A C 1
ATOM 686 O O . LYS A 1 89 ? 12.248 3.339 -27.836 1.00 93.06 89 LYS A O 1
ATOM 691 N N . LEU A 1 90 ? 13.559 4.779 -26.713 1.00 93.94 90 LEU A N 1
ATOM 692 C CA . LEU A 1 90 ? 12.544 5.345 -25.826 1.00 93.94 90 LEU A CA 1
ATOM 693 C C . LEU A 1 90 ? 11.833 6.521 -26.500 1.00 93.94 90 LEU A C 1
ATOM 695 O O . LEU A 1 90 ? 11.914 7.669 -26.069 1.00 93.94 90 LEU A O 1
ATOM 699 N N . VAL A 1 91 ? 11.153 6.210 -27.599 1.00 92.31 91 VAL A N 1
ATOM 700 C CA . VAL A 1 91 ? 10.384 7.164 -28.400 1.00 92.31 91 VAL A CA 1
ATOM 701 C C . VAL A 1 91 ? 8.916 6.758 -28.434 1.00 92.31 91 VAL A C 1
ATOM 703 O O . VAL A 1 91 ? 8.589 5.574 -28.347 1.00 92.31 91 VAL A O 1
ATOM 706 N N . ASP A 1 92 ? 8.033 7.741 -28.591 1.00 92.00 92 ASP A N 1
ATOM 707 C CA . ASP A 1 92 ? 6.583 7.533 -28.658 1.00 92.00 92 ASP A CA 1
ATOM 708 C C . ASP A 1 92 ? 6.173 7.040 -30.056 1.00 92.00 92 ASP A C 1
ATOM 710 O O . ASP A 1 92 ? 5.488 7.730 -30.813 1.00 92.00 92 ASP A O 1
ATOM 714 N N . ASP A 1 93 ? 6.652 5.850 -30.418 1.00 86.06 93 ASP A N 1
ATOM 715 C CA . ASP A 1 93 ? 6.331 5.180 -31.676 1.00 86.06 93 ASP A CA 1
ATOM 716 C C . ASP A 1 93 ? 5.077 4.311 -31.523 1.00 86.06 93 ASP A C 1
ATOM 718 O O . ASP A 1 93 ? 4.959 3.510 -30.592 1.00 86.06 93 ASP A O 1
ATOM 722 N N . LEU A 1 94 ? 4.123 4.472 -32.442 1.00 83.31 94 LEU A N 1
ATOM 723 C CA . LEU A 1 94 ? 2.817 3.817 -32.394 1.00 83.31 94 LEU A CA 1
ATOM 724 C C . LEU A 1 94 ? 2.531 3.042 -33.685 1.00 83.31 94 LEU A C 1
ATOM 726 O O . LEU A 1 94 ? 2.761 3.559 -34.777 1.00 83.31 94 LEU A O 1
ATOM 730 N N . PRO A 1 95 ? 1.974 1.818 -33.588 1.00 76.19 95 PRO A N 1
ATOM 731 C CA . PRO A 1 95 ? 1.523 1.154 -32.359 1.00 76.19 95 PRO A CA 1
ATOM 732 C C . PRO A 1 95 ? 2.660 0.631 -31.459 1.00 76.19 95 PRO A C 1
ATOM 734 O O . PRO A 1 95 ? 2.367 0.241 -30.330 1.00 76.19 95 PRO A O 1
ATOM 737 N N . GLY A 1 96 ? 3.914 0.653 -31.936 1.00 81.56 96 GLY A N 1
ATOM 738 C CA . GLY A 1 96 ? 5.128 0.298 -31.193 1.00 81.56 96 GLY A CA 1
ATOM 739 C C . GLY A 1 96 ? 5.196 -1.170 -30.757 1.00 81.56 96 GLY A C 1
ATOM 740 O O . GLY A 1 96 ? 4.193 -1.779 -30.375 1.00 81.56 96 GLY A O 1
ATOM 741 N N . ASP A 1 97 ? 6.390 -1.758 -30.771 1.00 86.94 97 ASP A N 1
ATOM 742 C CA . ASP A 1 97 ? 6.608 -3.084 -30.187 1.00 86.94 97 ASP A CA 1
ATOM 743 C C . ASP A 1 97 ? 7.108 -2.955 -28.739 1.00 86.94 97 ASP A C 1
ATOM 745 O O . ASP A 1 97 ? 7.915 -2.070 -28.436 1.00 86.94 97 ASP A O 1
ATOM 749 N N . PRO A 1 98 ? 6.641 -3.817 -27.816 1.00 89.56 98 PRO A N 1
ATOM 750 C CA . PRO A 1 98 ? 7.175 -3.842 -26.462 1.00 89.56 98 PRO A CA 1
ATOM 751 C C . PRO A 1 98 ? 8.656 -4.261 -26.469 1.00 89.56 98 PRO A C 1
ATOM 753 O O . PRO A 1 98 ? 9.077 -5.005 -27.360 1.00 89.56 98 PRO A O 1
ATOM 756 N N . PRO A 1 99 ? 9.452 -3.838 -25.471 1.00 93.06 99 PRO A N 1
ATOM 757 C CA . PRO A 1 99 ? 10.843 -4.256 -25.372 1.00 93.06 99 PRO A CA 1
ATOM 758 C C . PRO A 1 99 ? 10.956 -5.778 -25.245 1.00 93.06 99 PRO A C 1
ATOM 760 O O . PRO A 1 99 ? 10.281 -6.405 -24.426 1.00 93.06 99 PRO A O 1
ATOM 763 N N . ASP A 1 100 ? 11.852 -6.367 -26.034 1.00 93.50 100 ASP A N 1
ATOM 764 C CA . ASP A 1 100 ? 12.237 -7.768 -25.894 1.00 93.50 100 ASP A CA 1
ATOM 765 C C . ASP A 1 100 ? 13.378 -7.899 -24.879 1.00 93.50 100 ASP A C 1
ATOM 767 O O . ASP A 1 100 ? 14.471 -7.363 -25.078 1.00 93.50 100 ASP A O 1
ATOM 771 N N . ARG A 1 101 ? 13.141 -8.639 -23.792 1.00 92.56 101 ARG A N 1
ATOM 772 C CA . ARG A 1 101 ? 14.116 -8.791 -22.703 1.00 92.56 101 ARG A CA 1
ATOM 773 C C . ARG A 1 101 ? 15.444 -9.375 -23.175 1.00 92.56 101 ARG A C 1
ATOM 775 O O . ARG A 1 101 ? 16.494 -8.935 -22.712 1.00 92.56 101 ARG A O 1
ATOM 782 N N . ALA A 1 102 ? 15.420 -10.361 -24.072 1.00 92.06 102 ALA A N 1
ATOM 783 C CA . ALA A 1 102 ? 16.650 -10.976 -24.560 1.00 92.06 102 ALA A CA 1
ATOM 784 C C . ALA A 1 102 ? 17.491 -9.958 -25.348 1.00 92.06 102 ALA A C 1
ATOM 786 O O . ALA A 1 102 ? 18.695 -9.848 -25.119 1.00 92.06 102 ALA A O 1
ATOM 787 N N . ALA A 1 103 ? 16.854 -9.152 -26.200 1.00 93.00 103 ALA A N 1
ATOM 788 C CA . ALA A 1 103 ? 17.503 -8.061 -26.916 1.00 93.00 103 ALA A CA 1
ATOM 789 C C . ALA A 1 103 ? 18.020 -6.957 -25.978 1.00 93.00 103 ALA A C 1
ATOM 791 O O . ALA A 1 103 ? 19.120 -6.444 -26.196 1.00 93.00 103 ALA A O 1
ATOM 792 N N . VAL A 1 104 ? 17.267 -6.601 -24.930 1.00 93.94 104 VAL A N 1
ATOM 793 C CA . VAL A 1 104 ? 17.689 -5.597 -23.939 1.00 93.94 104 VAL A CA 1
ATOM 794 C C . VAL A 1 104 ? 18.899 -6.080 -23.135 1.00 93.94 104 VAL A C 1
ATOM 796 O O . VAL A 1 104 ? 19.869 -5.337 -22.986 1.00 93.94 104 VAL A O 1
ATOM 799 N N . LEU A 1 105 ? 18.897 -7.330 -22.666 1.00 93.25 105 LEU A N 1
ATOM 800 C CA . LEU A 1 105 ? 20.041 -7.905 -21.954 1.00 93.25 105 LEU A CA 1
ATOM 801 C C . LEU A 1 105 ? 21.264 -8.050 -22.868 1.00 93.25 105 LEU A C 1
ATOM 803 O O . LEU A 1 105 ? 22.364 -7.694 -22.457 1.00 93.25 105 LEU A O 1
ATOM 807 N N . ALA A 1 106 ? 21.083 -8.468 -24.124 1.00 92.69 106 ALA A N 1
ATOM 808 C CA . ALA A 1 106 ? 22.174 -8.517 -25.099 1.00 92.69 106 ALA A CA 1
ATOM 809 C C . ALA A 1 106 ? 22.755 -7.121 -25.388 1.00 92.69 106 ALA A C 1
ATOM 811 O O . ALA A 1 106 ? 23.967 -6.964 -25.541 1.00 92.69 106 ALA A O 1
ATOM 812 N N . LEU A 1 107 ? 21.910 -6.084 -25.442 1.00 92.38 107 LEU A N 1
ATOM 813 C CA . LEU A 1 107 ? 22.365 -4.697 -25.527 1.00 92.38 107 LEU A CA 1
ATOM 814 C C . LEU A 1 107 ? 23.202 -4.325 -24.295 1.00 92.38 107 LEU A C 1
ATOM 816 O O . LEU A 1 107 ? 24.294 -3.790 -24.459 1.00 92.38 107 LEU A O 1
ATOM 820 N N . ALA A 1 108 ? 22.731 -4.645 -23.093 1.00 91.44 108 ALA A N 1
ATOM 821 C CA . ALA A 1 108 ? 23.423 -4.354 -21.841 1.00 91.44 108 ALA A CA 1
ATOM 822 C C . ALA A 1 108 ? 24.782 -5.073 -21.719 1.00 91.44 108 ALA A C 1
ATOM 824 O O . ALA A 1 108 ? 25.762 -4.466 -21.283 1.00 91.44 108 ALA A O 1
ATOM 825 N N . GLU A 1 109 ? 24.874 -6.323 -22.179 1.00 91.94 109 GLU A N 1
ATOM 826 C CA . GLU A 1 109 ? 26.117 -7.105 -22.201 1.00 91.94 109 GLU A CA 1
ATOM 827 C C . GLU A 1 109 ? 27.198 -6.472 -23.078 1.00 91.94 109 GLU A C 1
ATOM 829 O O . GLU A 1 109 ? 28.363 -6.424 -22.674 1.00 91.94 109 GLU A O 1
ATOM 834 N N . ARG A 1 110 ? 26.826 -5.906 -24.236 1.00 91.94 110 ARG A N 1
ATOM 835 C CA . ARG A 1 110 ? 27.766 -5.156 -25.095 1.00 91.94 110 ARG A CA 1
ATOM 836 C C . ARG A 1 110 ? 28.387 -3.954 -24.384 1.00 91.94 110 ARG A C 1
ATOM 838 O O . ARG A 1 110 ? 29.480 -3.535 -24.752 1.00 91.94 110 ARG A O 1
ATOM 845 N N . HIS A 1 111 ? 27.707 -3.443 -23.361 1.00 89.44 111 HIS A N 1
ATOM 846 C CA . HIS A 1 111 ? 28.118 -2.297 -22.554 1.00 89.44 111 HIS A CA 1
ATOM 847 C C . HIS A 1 111 ? 28.586 -2.698 -21.143 1.00 89.44 111 HIS A C 1
ATOM 849 O O . HIS A 1 111 ? 28.677 -1.858 -20.251 1.00 89.44 111 HIS A O 1
ATOM 855 N N . GLY A 1 112 ? 28.919 -3.977 -20.932 1.00 86.00 112 GLY A N 1
ATOM 856 C CA . GLY A 1 112 ? 29.589 -4.458 -19.721 1.00 86.00 112 GLY A CA 1
ATOM 857 C C . GLY A 1 112 ? 28.676 -4.850 -18.555 1.00 86.00 112 GLY A C 1
ATOM 858 O O . GLY A 1 112 ? 29.187 -5.179 -17.484 1.00 86.00 112 GLY A O 1
ATOM 859 N N . LEU A 1 113 ? 27.351 -4.867 -18.736 1.00 88.19 113 LEU A N 1
ATOM 860 C CA . LEU A 1 113 ? 26.421 -5.416 -17.744 1.00 88.19 113 LEU A CA 1
ATOM 861 C C . LEU A 1 113 ? 26.198 -6.908 -18.002 1.00 88.19 113 LEU A C 1
ATOM 863 O O . LEU A 1 113 ? 25.627 -7.294 -19.013 1.00 88.19 113 LEU A O 1
ATOM 867 N N . SER A 1 114 ? 26.641 -7.758 -17.077 1.00 83.31 114 SER A N 1
ATOM 868 C CA . SER A 1 114 ? 26.512 -9.212 -17.225 1.00 83.31 114 SER A CA 1
ATOM 869 C C . SER A 1 114 ? 25.051 -9.667 -17.143 1.00 83.31 114 SER A C 1
ATOM 871 O O . SER A 1 114 ? 24.437 -9.590 -16.075 1.00 83.31 114 SER A O 1
ATOM 873 N N . GLY A 1 115 ? 24.516 -10.222 -18.236 1.00 76.19 115 GLY A N 1
ATOM 874 C CA . GLY A 1 115 ? 23.187 -10.835 -18.261 1.00 76.19 115 GLY A CA 1
ATOM 875 C C . GLY A 1 115 ? 23.080 -12.061 -17.350 1.00 76.19 115 GLY A C 1
ATOM 876 O O . GLY A 1 115 ? 22.008 -12.336 -16.816 1.00 76.19 115 GLY A O 1
ATOM 877 N N . ALA A 1 116 ? 24.197 -12.734 -17.048 1.00 77.62 116 ALA A N 1
ATOM 878 C CA . ALA A 1 116 ? 24.229 -13.864 -16.114 1.00 77.62 116 ALA A CA 1
ATOM 879 C C . ALA A 1 116 ? 23.823 -13.477 -14.676 1.00 77.62 116 ALA A C 1
ATOM 881 O O . ALA A 1 116 ? 23.323 -14.313 -13.926 1.00 77.62 116 ALA A O 1
ATOM 882 N N . ALA A 1 117 ? 23.989 -12.208 -14.283 1.00 82.00 117 ALA A N 1
ATOM 883 C CA . ALA A 1 117 ? 23.536 -11.715 -12.980 1.00 82.00 117 ALA A CA 1
ATOM 884 C C . ALA A 1 117 ? 22.024 -11.411 -12.939 1.00 82.00 117 ALA A C 1
ATOM 886 O O . ALA A 1 117 ? 21.451 -11.269 -11.854 1.00 82.00 117 ALA A O 1
ATOM 887 N N . ALA A 1 118 ? 21.351 -11.348 -14.096 1.00 85.00 118 ALA A N 1
ATOM 888 C CA . ALA A 1 118 ? 19.930 -11.007 -14.177 1.00 85.00 118 ALA A CA 1
ATOM 889 C C . ALA A 1 118 ? 19.063 -12.074 -13.509 1.00 85.00 118 ALA A C 1
ATOM 891 O O . ALA A 1 118 ? 18.141 -11.746 -12.761 1.00 85.00 118 ALA A O 1
ATOM 892 N N . GLU A 1 119 ? 19.395 -13.352 -13.701 1.00 83.81 119 GLU A N 1
ATOM 893 C CA . GLU A 1 119 ? 18.675 -14.455 -13.063 1.00 83.81 119 GLU A CA 1
ATOM 894 C C . GLU A 1 119 ? 18.758 -14.394 -11.536 1.00 83.81 119 GLU A C 1
ATOM 896 O O . GLU A 1 119 ? 17.757 -14.632 -10.858 1.00 83.81 119 GLU A O 1
ATOM 901 N N . GLN A 1 120 ? 19.915 -14.023 -10.976 1.00 83.75 120 GLN A N 1
ATOM 902 C CA . GLN A 1 120 ? 20.091 -13.885 -9.529 1.00 83.75 120 GLN A CA 1
ATOM 903 C C . GLN A 1 120 ? 19.214 -12.762 -8.960 1.00 83.75 120 GLN A C 1
ATOM 905 O O . GLN A 1 120 ? 18.534 -12.963 -7.947 1.00 83.75 120 GLN A O 1
ATOM 910 N N . VAL A 1 121 ? 19.207 -11.592 -9.607 1.00 86.88 121 VAL A N 1
ATOM 911 C CA . VAL A 1 121 ? 18.372 -10.447 -9.208 1.00 86.88 121 VAL A CA 1
ATOM 912 C C . VAL A 1 121 ? 16.892 -10.821 -9.283 1.00 86.88 121 VAL A C 1
ATOM 914 O O . VAL A 1 121 ? 16.169 -10.682 -8.295 1.00 86.88 121 VAL A O 1
ATOM 917 N N . LEU A 1 122 ? 16.446 -11.383 -10.410 1.00 86.00 122 LEU A N 1
ATOM 918 C CA . LEU A 1 122 ? 15.053 -11.789 -10.608 1.00 86.00 122 LEU A CA 1
ATOM 919 C C . LEU A 1 122 ? 14.618 -12.867 -9.609 1.00 86.00 122 LEU A C 1
ATOM 921 O O . LEU A 1 122 ? 13.529 -12.782 -9.045 1.00 86.00 122 LEU A O 1
ATOM 925 N N . THR A 1 123 ? 15.471 -13.856 -9.340 1.00 85.62 123 THR A N 1
ATOM 926 C CA . THR A 1 123 ? 15.199 -14.903 -8.342 1.00 85.62 123 THR A CA 1
ATOM 927 C C . THR A 1 123 ? 15.079 -14.314 -6.940 1.00 85.62 123 THR A C 1
ATOM 929 O O . THR A 1 123 ? 14.213 -14.724 -6.168 1.00 85.62 123 THR A O 1
ATOM 932 N N . THR A 1 124 ? 15.912 -13.325 -6.613 1.00 85.00 124 THR A N 1
ATOM 933 C CA . THR A 1 124 ? 15.851 -12.623 -5.327 1.00 85.00 124 THR A CA 1
ATOM 934 C C . THR A 1 124 ? 14.524 -11.884 -5.168 1.00 85.00 124 THR A C 1
ATOM 936 O O . THR A 1 124 ? 13.864 -12.057 -4.145 1.00 85.00 124 THR A O 1
ATOM 939 N N . LEU A 1 125 ? 14.091 -11.134 -6.186 1.00 82.56 125 LEU A N 1
ATOM 940 C CA . LEU A 1 125 ? 12.814 -10.411 -6.161 1.00 82.56 125 LEU A CA 1
ATOM 941 C C . LEU A 1 125 ? 11.614 -11.368 -6.069 1.00 82.56 125 LEU A C 1
ATOM 943 O O . LEU A 1 125 ? 10.759 -11.196 -5.201 1.00 82.56 125 LEU A O 1
ATOM 947 N N . ARG A 1 126 ? 11.591 -12.437 -6.880 1.00 84.38 126 ARG A N 1
ATOM 948 C CA . ARG A 1 126 ? 10.530 -13.464 -6.836 1.00 84.38 126 ARG A CA 1
ATOM 949 C C . ARG A 1 126 ? 10.438 -14.151 -5.478 1.00 84.38 126 ARG A C 1
ATOM 951 O O . ARG A 1 126 ? 9.342 -14.416 -4.997 1.00 84.38 126 ARG A O 1
ATOM 958 N N . ARG A 1 127 ? 11.576 -14.435 -4.834 1.00 84.69 127 ARG A N 1
ATOM 959 C CA . ARG A 1 127 ? 11.596 -15.069 -3.508 1.00 84.69 127 ARG A CA 1
ATOM 960 C C . ARG A 1 127 ? 10.924 -14.196 -2.450 1.00 84.69 127 ARG A C 1
ATOM 962 O O . ARG A 1 127 ? 10.292 -14.734 -1.547 1.00 84.69 127 ARG A O 1
ATOM 969 N N . GLU A 1 128 ? 11.065 -12.878 -2.531 1.00 79.44 128 GLU A N 1
ATOM 970 C CA . GLU A 1 128 ? 10.421 -11.960 -1.587 1.00 79.44 128 GLU A CA 1
ATOM 971 C C . GLU A 1 128 ? 8.916 -11.865 -1.832 1.00 79.44 128 GLU A C 1
ATOM 973 O O . GLU A 1 128 ? 8.154 -11.993 -0.875 1.00 79.44 128 GLU A O 1
ATOM 978 N N . GLN A 1 129 ? 8.496 -11.767 -3.097 1.00 85.38 129 GLN A N 1
ATOM 979 C CA . GLN A 1 129 ? 7.087 -11.892 -3.480 1.00 85.38 129 GLN A CA 1
ATOM 980 C C . GLN A 1 129 ? 6.490 -13.190 -2.918 1.00 85.38 129 GLN A C 1
ATOM 982 O O . GLN A 1 129 ? 5.507 -13.166 -2.181 1.00 85.38 129 GLN A O 1
ATOM 987 N N . SER A 1 130 ? 7.160 -14.324 -3.149 1.00 86.38 130 SER A N 1
ATOM 988 C CA . SER A 1 130 ? 6.726 -15.632 -2.635 1.00 86.38 130 SER A CA 1
ATOM 989 C C . SER A 1 130 ? 6.613 -15.652 -1.107 1.00 86.38 130 SER A C 1
ATOM 991 O O . SER A 1 130 ? 5.698 -16.262 -0.560 1.00 86.38 130 SER A O 1
ATOM 993 N N . LYS A 1 131 ? 7.523 -14.982 -0.383 1.00 88.25 131 LYS A N 1
ATOM 994 C CA . LYS A 1 131 ? 7.447 -14.880 1.083 1.00 88.25 131 LYS A CA 1
ATOM 995 C C . LYS A 1 131 ? 6.243 -14.062 1.534 1.00 88.25 131 LYS A C 1
ATOM 997 O O . LYS A 1 131 ? 5.561 -14.499 2.456 1.00 88.25 131 LYS A O 1
ATOM 1002 N N . ARG A 1 132 ? 5.979 -12.905 0.917 1.00 88.38 132 ARG A N 1
ATOM 1003 C CA . ARG A 1 132 ? 4.814 -12.068 1.257 1.00 88.38 132 ARG A CA 1
ATOM 1004 C C . ARG A 1 132 ? 3.513 -12.818 0.999 1.00 88.38 132 ARG A C 1
ATOM 1006 O O . ARG A 1 132 ? 2.675 -12.898 1.892 1.00 88.38 132 ARG A O 1
ATOM 1013 N N . VAL A 1 133 ? 3.408 -13.480 -0.151 1.00 91.38 133 VAL A N 1
ATOM 1014 C CA . VAL A 1 133 ? 2.263 -14.332 -0.498 1.00 91.38 133 VAL A CA 1
ATOM 1015 C C . VAL A 1 133 ? 2.107 -15.495 0.487 1.00 91.38 133 VAL A C 1
ATOM 1017 O O . VAL A 1 133 ? 0.991 -15.790 0.915 1.00 91.38 133 VAL A O 1
ATOM 1020 N N . ALA A 1 134 ? 3.202 -16.133 0.912 1.00 92.75 134 ALA A N 1
ATOM 1021 C CA . ALA A 1 134 ? 3.157 -17.203 1.908 1.00 92.75 134 ALA A CA 1
ATOM 1022 C C . ALA A 1 134 ? 2.698 -16.703 3.289 1.00 92.75 134 ALA A C 1
ATOM 1024 O O . ALA A 1 134 ? 1.884 -17.368 3.934 1.00 92.75 134 ALA A O 1
ATOM 1025 N N . VAL A 1 135 ? 3.179 -15.533 3.730 1.00 93.69 135 VAL A N 1
ATOM 1026 C CA . VAL A 1 135 ? 2.735 -14.885 4.976 1.00 93.69 135 VAL A CA 1
ATOM 1027 C C . VAL A 1 135 ? 1.246 -14.568 4.900 1.00 93.69 135 VAL A C 1
ATOM 1029 O O . VAL A 1 135 ? 0.504 -15.017 5.773 1.00 93.69 135 VAL A O 1
ATOM 1032 N N . PHE A 1 136 ? 0.800 -13.897 3.834 1.00 95.81 136 PHE A N 1
ATOM 1033 C CA . PHE A 1 136 ? -0.613 -13.607 3.597 1.00 95.81 136 PHE A CA 1
ATOM 1034 C C . PHE A 1 136 ? -1.454 -14.887 3.625 1.00 95.81 136 PHE A C 1
ATOM 1036 O O . PHE A 1 136 ? -2.429 -14.971 4.361 1.00 95.81 136 PHE A O 1
ATOM 1043 N N . THR A 1 137 ? -1.061 -15.918 2.874 1.00 95.00 137 THR A N 1
ATOM 1044 C CA . THR A 1 137 ? -1.824 -17.171 2.767 1.00 95.00 137 THR A CA 1
ATOM 1045 C C . THR A 1 137 ? -1.960 -17.859 4.124 1.00 95.00 137 THR A C 1
ATOM 1047 O O . THR A 1 137 ? -3.048 -18.305 4.496 1.00 95.00 137 THR A O 1
ATOM 1050 N N . HIS A 1 138 ? -0.868 -17.924 4.891 1.00 96.12 138 HIS A N 1
ATOM 1051 C CA . HIS A 1 138 ? -0.871 -18.507 6.228 1.00 96.12 138 HIS A CA 1
ATOM 1052 C C . HIS A 1 138 ? -1.743 -17.707 7.204 1.00 96.12 138 HIS A C 1
ATOM 1054 O O . HIS A 1 138 ? -2.576 -18.286 7.909 1.00 96.12 138 HIS A O 1
ATOM 1060 N N . GLN A 1 139 ? -1.573 -16.386 7.242 1.00 96.44 139 GLN A N 1
ATOM 1061 C CA . GLN A 1 139 ? -2.321 -15.512 8.139 1.00 96.44 139 GLN A CA 1
ATOM 1062 C C . GLN A 1 139 ? -3.807 -15.482 7.780 1.00 96.44 139 GLN A C 1
ATOM 1064 O O . GLN A 1 139 ? -4.650 -15.652 8.653 1.00 96.44 139 GLN A O 1
ATOM 1069 N N . ASN A 1 140 ? -4.142 -15.366 6.498 1.00 96.25 140 ASN A N 1
ATOM 1070 C CA . ASN A 1 140 ? -5.520 -15.360 6.029 1.00 96.25 140 ASN A CA 1
ATOM 1071 C C . ASN A 1 140 ? -6.250 -16.642 6.447 1.00 96.25 140 ASN A C 1
ATOM 1073 O O . ASN A 1 140 ? -7.314 -16.590 7.060 1.00 96.25 140 ASN A O 1
ATOM 1077 N N . ARG A 1 141 ? -5.626 -17.802 6.210 1.00 95.25 141 ARG A N 1
ATOM 1078 C CA . ARG A 1 141 ? -6.159 -19.081 6.684 1.00 95.25 141 ARG A CA 1
ATOM 1079 C C . ARG A 1 141 ? -6.343 -19.092 8.201 1.00 95.25 141 ARG A C 1
ATOM 1081 O O . ARG A 1 141 ? -7.372 -19.544 8.677 1.00 95.25 141 ARG A O 1
ATOM 1088 N N . THR A 1 142 ? -5.379 -18.569 8.951 1.00 94.25 142 THR A N 1
ATOM 1089 C CA . THR A 1 142 ? -5.456 -18.526 10.418 1.00 94.25 142 THR A CA 1
ATOM 1090 C C . THR A 1 142 ? -6.605 -17.641 10.913 1.00 94.25 142 THR A C 1
ATOM 1092 O O . THR A 1 142 ? -7.293 -18.027 11.857 1.00 94.25 142 THR A O 1
ATOM 1095 N N . LEU A 1 143 ? -6.841 -16.484 10.283 1.00 94.00 143 LEU A N 1
ATOM 1096 C CA . LEU A 1 143 ? -7.971 -15.604 10.605 1.00 94.00 143 LEU A CA 1
ATOM 1097 C C . LEU A 1 143 ? -9.307 -16.304 10.335 1.00 94.00 143 LEU A C 1
ATOM 1099 O O . LEU A 1 143 ? -10.186 -16.275 11.194 1.00 94.00 143 LEU A O 1
ATOM 1103 N N . ILE A 1 144 ? -9.425 -16.988 9.189 1.00 91.56 144 ILE A N 1
ATOM 1104 C CA . ILE A 1 144 ? -10.611 -17.776 8.821 1.00 91.56 144 ILE A CA 1
ATOM 1105 C C . ILE A 1 144 ? -10.842 -18.909 9.826 1.00 91.56 144 ILE A C 1
ATOM 1107 O O . ILE A 1 144 ? -11.928 -19.008 10.392 1.00 91.56 144 ILE A O 1
ATOM 1111 N N . ASP A 1 145 ? -9.819 -19.726 10.088 1.00 91.88 145 ASP A N 1
ATOM 1112 C CA . ASP A 1 145 ? -9.898 -20.879 10.993 1.00 91.88 145 ASP A CA 1
ATOM 1113 C C . ASP A 1 145 ? -10.235 -20.447 12.436 1.00 91.88 145 ASP A C 1
ATOM 1115 O O . ASP A 1 145 ? -10.872 -21.194 13.177 1.00 91.88 145 ASP A O 1
ATOM 1119 N N . SER A 1 146 ? -9.844 -19.228 12.829 1.00 88.75 146 SER A N 1
ATOM 1120 C CA . SER A 1 146 ? -10.120 -18.653 14.155 1.00 88.75 146 SER A CA 1
ATOM 1121 C C . SER A 1 146 ? -11.412 -17.826 14.216 1.00 88.75 146 SER A C 1
ATOM 1123 O O . SER A 1 146 ? -11.758 -17.339 15.290 1.00 88.75 146 SER A O 1
ATOM 1125 N N . GLY A 1 147 ? -12.114 -17.628 13.092 1.00 89.75 147 GLY A N 1
ATOM 1126 C CA . GLY A 1 147 ? -13.318 -16.790 13.013 1.00 89.75 147 GLY A CA 1
ATOM 1127 C C . GLY A 1 147 ? -13.080 -15.313 13.351 1.00 89.75 147 GLY A C 1
ATOM 1128 O O . GLY A 1 147 ? -13.991 -14.630 13.819 1.00 89.75 147 GLY A O 1
ATOM 1129 N N . VAL A 1 148 ? -11.851 -14.820 13.173 1.00 91.31 148 VAL A N 1
ATOM 1130 C CA . VAL A 1 148 ? -11.488 -13.440 13.511 1.00 91.31 148 VAL A CA 1
ATOM 1131 C C . VAL A 1 148 ? -11.701 -12.542 12.303 1.00 91.31 148 VAL A C 1
ATOM 1133 O O . VAL A 1 148 ? -11.094 -12.730 11.249 1.00 91.31 148 VAL A O 1
ATOM 1136 N N . HIS A 1 149 ? -12.524 -11.515 12.495 1.00 91.44 149 HIS A N 1
ATOM 1137 C CA . HIS A 1 149 ? -12.823 -10.498 11.497 1.00 91.44 149 HIS A CA 1
ATOM 1138 C C . HIS A 1 149 ? -12.585 -9.103 12.072 1.00 91.44 149 HIS A C 1
ATOM 1140 O O . HIS A 1 149 ? -12.679 -8.891 13.284 1.00 91.44 149 HIS A O 1
ATOM 1146 N N . VAL A 1 150 ? -12.301 -8.146 11.189 1.00 92.06 150 VAL A N 1
ATOM 1147 C CA . VAL A 1 150 ? -12.312 -6.727 11.551 1.00 92.06 150 VAL A CA 1
ATOM 1148 C C . VAL A 1 150 ? -13.759 -6.321 11.786 1.00 92.06 150 VAL A C 1
ATOM 1150 O O . VAL A 1 150 ? -14.591 -6.437 10.890 1.00 92.06 150 VAL A O 1
ATOM 1153 N N . THR A 1 151 ? -14.070 -5.874 13.000 1.00 89.44 151 THR A N 1
ATOM 1154 C CA . THR A 1 151 ? -15.437 -5.495 13.376 1.00 89.44 151 THR A CA 1
ATOM 1155 C C . THR A 1 151 ? -15.428 -4.228 14.206 1.00 89.44 151 THR A C 1
ATOM 1157 O O . THR A 1 151 ? -14.546 -4.044 15.042 1.00 89.44 151 THR A O 1
ATOM 1160 N N . THR A 1 152 ? -16.417 -3.360 14.011 1.00 85.19 152 THR A N 1
ATOM 1161 C CA . THR A 1 152 ? -16.671 -2.253 14.937 1.00 85.19 152 THR A CA 1
ATOM 1162 C C . THR A 1 152 ? -17.479 -2.783 16.116 1.00 85.19 152 THR A C 1
ATOM 1164 O O . THR A 1 152 ? -18.611 -3.233 15.917 1.00 85.19 152 THR A O 1
ATOM 1167 N N . PRO A 1 153 ? -16.955 -2.746 17.352 1.00 79.31 153 PRO A N 1
ATOM 1168 C CA . PRO A 1 153 ? -17.726 -3.185 18.501 1.00 79.31 153 PRO A CA 1
ATOM 1169 C C . PRO A 1 153 ? -19.027 -2.393 18.666 1.00 79.31 153 PRO A C 1
ATOM 1171 O O . PRO A 1 153 ? -19.018 -1.166 18.594 1.00 79.31 153 PRO A O 1
ATOM 1174 N N . ALA A 1 154 ? -20.138 -3.073 18.968 1.00 71.81 154 ALA A N 1
ATOM 1175 C CA . ALA A 1 154 ? -21.459 -2.440 19.090 1.00 71.81 154 ALA A CA 1
ATOM 1176 C C . ALA A 1 154 ? -21.503 -1.316 20.147 1.00 71.81 154 ALA A C 1
ATOM 1178 O O . ALA A 1 154 ? -22.137 -0.284 19.948 1.00 71.81 154 ALA A O 1
ATOM 1179 N N . ALA A 1 155 ? -20.772 -1.473 21.257 1.00 65.88 155 ALA A N 1
ATOM 1180 C CA . ALA A 1 155 ? -20.647 -0.440 22.293 1.00 65.88 155 ALA A CA 1
ATOM 1181 C C . ALA A 1 155 ? -19.863 0.809 21.829 1.00 65.88 155 ALA A C 1
ATOM 1183 O O . ALA A 1 155 ? -19.896 1.845 22.491 1.00 65.88 155 ALA A O 1
ATOM 1184 N N . LEU A 1 156 ? -19.160 0.708 20.698 1.00 67.94 156 LEU A N 1
ATOM 1185 C CA . LEU A 1 156 ? -18.278 1.724 20.125 1.00 67.94 156 LEU A CA 1
ATOM 1186 C C . LEU A 1 156 ? -18.786 2.219 18.761 1.00 67.94 156 LEU A C 1
ATOM 1188 O O . LEU A 1 156 ? -18.054 2.881 18.036 1.00 67.94 156 LEU A O 1
ATOM 1192 N N . THR A 1 157 ? -20.046 1.937 18.411 1.00 64.25 157 THR A N 1
ATOM 1193 C CA . THR A 1 157 ? -20.683 2.512 17.218 1.00 64.25 157 THR A CA 1
ATOM 1194 C C . THR A 1 157 ? -20.976 4.008 17.457 1.00 64.25 157 THR A C 1
ATOM 1196 O O . THR A 1 157 ? -21.546 4.348 18.504 1.00 64.25 157 THR A O 1
ATOM 1199 N N . PRO A 1 158 ? -20.579 4.933 16.564 1.00 53.22 158 PRO A N 1
ATOM 1200 C CA . PRO A 1 158 ? -20.870 6.363 16.731 1.00 53.22 158 PRO A CA 1
ATOM 1201 C C . PRO A 1 158 ? -22.372 6.696 16.529 1.00 53.22 158 PRO A C 1
ATOM 1203 O O . PRO A 1 158 ? -22.961 6.211 15.564 1.00 53.22 158 PRO A O 1
ATOM 1206 N N . PRO A 1 159 ? -23.019 7.510 17.391 1.00 47.97 159 PRO A N 1
ATOM 1207 C CA . PRO A 1 159 ? -24.297 8.181 17.122 1.00 47.97 159 PRO A CA 1
ATOM 1208 C C . PRO A 1 159 ? -24.088 9.551 16.419 1.00 47.97 159 PRO A C 1
ATOM 1210 O O . PRO A 1 159 ? -22.961 10.047 16.390 1.00 47.97 159 PRO A O 1
ATOM 1213 N N . PRO A 1 160 ? -25.139 10.187 15.848 1.00 37.53 160 PRO A N 1
ATOM 1214 C CA . PRO A 1 160 ? -25.028 11.487 15.161 1.00 37.53 160 PRO A CA 1
ATOM 1215 C C . PRO A 1 160 ? -24.712 12.660 16.129 1.00 37.53 160 PRO A C 1
ATOM 1217 O O . PRO A 1 160 ? -24.992 12.552 17.324 1.00 37.53 160 PRO A O 1
ATOM 1220 N N . PRO A 1 161 ? -24.139 13.786 15.643 1.00 40.34 161 PRO A N 1
ATOM 1221 C CA . PRO A 1 161 ? -23.256 14.672 16.428 1.00 40.34 161 PRO A CA 1
ATOM 1222 C C . PRO A 1 161 ? -24.016 15.681 17.318 1.00 40.34 161 PRO A C 1
ATOM 1224 O O . PRO A 1 161 ? -25.096 16.130 16.915 1.00 40.34 161 PRO A O 1
ATOM 1227 N N . PRO A 1 162 ? -23.482 16.103 18.501 1.00 40.34 162 PRO A N 1
ATOM 1228 C CA . PRO A 1 162 ? -22.765 17.402 18.572 1.00 40.34 162 PRO A CA 1
ATOM 1229 C C . PRO A 1 162 ? -21.703 17.661 19.703 1.00 40.34 162 PRO A C 1
ATOM 1231 O O . PRO A 1 162 ? -21.815 17.185 20.824 1.00 40.34 162 PRO A O 1
ATOM 1234 N N . ARG A 1 163 ? -20.781 18.596 19.368 1.00 38.78 163 ARG A N 1
ATOM 1235 C CA . ARG A 1 163 ? -19.993 19.670 20.075 1.00 38.78 163 ARG A CA 1
ATOM 1236 C C . ARG A 1 163 ? -19.082 19.449 21.323 1.00 38.78 163 ARG A C 1
ATOM 1238 O O . ARG A 1 163 ? -19.506 19.077 22.408 1.00 38.78 163 ARG A O 1
ATOM 1245 N N . ARG A 1 164 ? -17.837 19.947 21.145 1.00 34.25 164 ARG A N 1
ATOM 1246 C CA . ARG A 1 164 ? -16.613 20.003 21.995 1.00 34.25 164 ARG A CA 1
ATOM 1247 C C . ARG A 1 164 ? -16.644 20.834 23.296 1.00 34.25 164 ARG A C 1
ATOM 1249 O O . ARG A 1 164 ? -17.214 21.926 23.310 1.00 34.25 164 ARG A O 1
ATOM 1256 N N . PRO A 1 165 ? -15.747 20.480 24.243 1.00 33.53 165 PRO A N 1
ATOM 1257 C CA . PRO A 1 165 ? -14.942 21.444 25.009 1.00 33.53 165 PRO A CA 1
ATOM 1258 C C . PRO A 1 165 ? -13.406 21.233 24.895 1.00 33.53 165 PRO A C 1
ATOM 1260 O O . PRO A 1 165 ? -12.926 20.140 24.611 1.00 33.53 165 PRO A O 1
ATOM 1263 N N . GLN A 1 166 ? -12.629 22.307 25.121 1.00 40.91 166 GLN A N 1
ATOM 1264 C CA . GLN A 1 166 ? -11.152 22.373 25.055 1.00 40.91 166 GLN A CA 1
ATOM 1265 C C . GLN A 1 166 ? -10.479 22.267 26.442 1.00 40.91 166 GLN A C 1
ATOM 1267 O O . GLN A 1 166 ? -10.992 22.817 27.415 1.00 40.91 166 GLN A O 1
ATOM 1272 N N . GLY A 1 167 ? -9.276 21.676 26.511 1.00 32.03 167 GLY A N 1
ATOM 1273 C CA . GLY A 1 167 ? -8.402 21.683 27.697 1.00 32.03 167 GLY A CA 1
ATOM 1274 C C . GLY A 1 167 ? -6.907 21.555 27.347 1.00 32.03 167 GLY A C 1
ATOM 1275 O O . GLY A 1 167 ? -6.544 20.814 26.439 1.00 32.03 167 GLY A O 1
ATOM 1276 N N . GLY A 1 168 ? -6.055 22.336 28.028 1.00 35.03 168 GLY A N 1
ATOM 1277 C CA . GLY A 1 168 ? -4.629 22.554 27.721 1.00 35.03 168 GLY A CA 1
ATOM 1278 C C . GLY A 1 168 ? -3.638 21.514 28.276 1.00 35.03 168 GLY A C 1
ATOM 1279 O O . GLY A 1 168 ? -3.969 20.720 29.149 1.00 35.03 168 GLY A O 1
ATOM 1280 N N . ARG A 1 169 ? -2.401 21.549 27.751 1.00 31.47 169 ARG A N 1
ATOM 1281 C CA . ARG A 1 169 ? -1.319 20.555 27.941 1.00 31.47 169 ARG A CA 1
ATOM 1282 C C . ARG A 1 169 ? -0.309 20.931 29.045 1.00 31.47 169 ARG A C 1
ATOM 1284 O O . ARG A 1 169 ? -0.007 22.112 29.220 1.00 31.47 169 ARG A O 1
ATOM 1291 N N . LYS A 1 170 ? 0.321 19.927 29.679 1.00 36.69 170 LYS A N 1
ATOM 1292 C CA . LYS A 1 170 ? 1.609 20.035 30.407 1.00 36.69 170 LYS A CA 1
ATOM 1293 C C . LYS A 1 170 ? 2.594 18.935 29.968 1.00 36.69 170 LYS A C 1
ATOM 1295 O O . LYS A 1 170 ? 2.196 17.903 29.453 1.00 36.69 170 LYS A O 1
ATOM 1300 N N . PHE A 1 171 ? 3.890 19.218 30.110 1.00 34.16 171 PHE A N 1
ATOM 1301 C CA . PHE A 1 171 ? 5.017 18.448 29.561 1.00 34.16 171 PHE A CA 1
ATOM 1302 C C . PHE A 1 171 ? 5.377 17.206 30.399 1.00 34.16 171 PHE A C 1
ATOM 1304 O O . PHE A 1 171 ? 5.390 17.285 31.628 1.00 34.16 171 PHE A O 1
ATOM 1311 N N . VAL A 1 172 ? 5.750 16.103 29.735 1.00 39.69 172 VAL A N 1
ATOM 1312 C CA . VAL A 1 172 ? 6.198 14.838 30.352 1.00 39.69 172 VAL A CA 1
ATOM 1313 C C . VAL A 1 172 ? 7.630 14.514 29.919 1.00 39.69 172 VAL A C 1
ATOM 1315 O O . VAL A 1 172 ? 7.980 14.649 28.748 1.00 39.69 172 VAL A O 1
ATOM 1318 N N . ALA A 1 173 ? 8.466 14.100 30.874 1.00 30.78 173 ALA A N 1
ATOM 1319 C CA . ALA A 1 173 ? 9.876 13.789 30.649 1.00 30.78 173 ALA A CA 1
ATOM 1320 C C . ALA A 1 173 ? 10.092 12.348 30.124 1.00 30.78 173 ALA A C 1
ATOM 1322 O O . ALA A 1 173 ? 9.343 11.447 30.509 1.00 30.78 173 ALA A O 1
ATOM 1323 N N . PRO A 1 174 ? 11.130 12.093 29.302 1.00 38.72 174 PRO A N 1
ATOM 1324 C CA . PRO A 1 174 ? 11.425 10.761 28.774 1.00 38.72 174 PRO A CA 1
ATOM 1325 C C . PRO A 1 174 ? 11.936 9.814 29.868 1.00 38.72 174 PRO A C 1
ATOM 1327 O O . PRO A 1 174 ? 12.835 10.168 30.631 1.00 38.72 174 PRO A O 1
ATOM 1330 N N . GLY A 1 175 ? 11.400 8.594 29.919 1.00 44.38 175 GLY A N 1
ATOM 1331 C CA . GLY A 1 175 ? 11.949 7.490 30.710 1.00 44.38 175 GLY A CA 1
ATOM 1332 C C . GLY A 1 175 ? 12.802 6.560 29.844 1.00 44.38 175 GLY A C 1
ATOM 1333 O O . GLY A 1 175 ? 12.456 6.295 28.696 1.00 44.38 175 GLY A O 1
ATOM 1334 N N . THR A 1 176 ? 13.904 6.048 30.389 1.00 36.72 176 THR A N 1
ATOM 1335 C CA . THR A 1 176 ? 14.807 5.119 29.694 1.00 36.72 176 THR A CA 1
ATOM 1336 C C . THR A 1 176 ? 14.232 3.699 29.728 1.00 36.72 176 THR A C 1
ATOM 1338 O O . THR A 1 176 ? 14.095 3.107 30.799 1.00 36.72 176 THR A O 1
ATOM 1341 N N . VAL A 1 177 ? 13.884 3.142 28.567 1.00 53.78 177 VAL A N 1
ATOM 1342 C CA . VAL A 1 177 ? 13.416 1.752 28.407 1.00 53.78 177 VAL A CA 1
ATOM 1343 C C . VAL A 1 177 ? 14.589 0.892 27.918 1.00 53.78 177 VAL A C 1
ATOM 1345 O O . VAL A 1 177 ? 15.476 1.383 27.229 1.00 53.78 177 VAL A O 1
ATOM 1348 N N . SER A 1 178 ? 14.654 -0.386 28.307 1.00 62.19 178 SER A N 1
ATOM 1349 C CA . SER A 1 178 ? 15.721 -1.276 27.831 1.00 62.19 178 SER A CA 1
ATOM 1350 C C . SER A 1 178 ? 15.532 -1.652 26.354 1.00 62.19 178 SER A C 1
ATOM 1352 O O . SER A 1 178 ? 14.414 -1.898 25.899 1.00 62.19 178 SER A O 1
ATOM 1354 N N . VAL A 1 179 ? 16.644 -1.782 25.622 1.00 66.00 179 VAL A N 1
ATOM 1355 C CA . VAL A 1 179 ? 16.686 -2.133 24.184 1.00 66.00 179 VAL A CA 1
ATOM 1356 C C . VAL A 1 179 ? 15.936 -3.436 23.870 1.00 66.00 179 VAL A C 1
ATOM 1358 O O . VAL A 1 179 ? 15.298 -3.569 22.829 1.00 66.00 179 VAL A O 1
ATOM 1361 N N . GLU A 1 180 ? 15.973 -4.411 24.779 1.00 61.72 180 GLU A N 1
ATOM 1362 C CA . GLU A 1 180 ? 15.259 -5.683 24.619 1.00 61.72 180 GLU A CA 1
ATOM 1363 C C . GLU A 1 180 ? 13.734 -5.504 24.672 1.00 61.72 180 GLU A C 1
ATOM 1365 O O . GLU A 1 180 ? 13.000 -6.104 23.882 1.00 61.72 180 GLU A O 1
ATOM 1370 N N . VAL A 1 181 ? 13.249 -4.633 25.562 1.00 66.25 181 VAL A N 1
ATOM 1371 C CA . VAL A 1 181 ? 11.825 -4.299 25.664 1.00 66.25 181 VAL A CA 1
ATOM 1372 C C . VAL A 1 181 ? 11.372 -3.510 24.438 1.00 66.25 181 VAL A C 1
ATOM 1374 O O . VAL A 1 181 ? 10.285 -3.772 23.928 1.00 66.25 181 VAL A O 1
ATOM 1377 N N . GLU A 1 182 ? 12.194 -2.593 23.927 1.00 65.56 182 GLU A N 1
ATOM 1378 C CA . GLU A 1 182 ? 11.910 -1.863 22.685 1.00 65.56 182 GLU A CA 1
ATOM 1379 C C . GLU A 1 182 ? 11.833 -2.799 21.479 1.00 65.56 182 GLU A C 1
ATOM 1381 O O . GLU A 1 182 ? 10.859 -2.753 20.728 1.00 65.56 182 GLU A O 1
ATOM 1386 N N . ARG A 1 183 ? 12.790 -3.724 21.340 1.00 70.00 183 ARG A N 1
ATOM 1387 C CA . ARG A 1 183 ? 12.779 -4.724 20.265 1.00 70.00 183 ARG A CA 1
ATOM 1388 C C . ARG A 1 183 ? 11.535 -5.607 20.321 1.00 70.00 183 ARG A C 1
ATOM 1390 O O . ARG A 1 183 ? 10.914 -5.854 19.291 1.00 70.00 183 ARG A O 1
ATOM 1397 N N . ARG A 1 184 ? 11.154 -6.069 21.516 1.00 74.88 184 ARG A N 1
ATOM 1398 C CA . ARG A 1 184 ? 9.951 -6.891 21.700 1.00 74.88 184 ARG A CA 1
ATOM 1399 C C . ARG A 1 184 ? 8.672 -6.111 21.398 1.00 74.88 184 ARG A C 1
ATOM 1401 O O . ARG A 1 184 ? 7.765 -6.666 20.788 1.00 74.88 184 ARG A O 1
ATOM 1408 N N . LYS A 1 185 ? 8.588 -4.842 21.812 1.00 76.75 185 LYS A N 1
ATOM 1409 C CA . LYS A 1 185 ? 7.455 -3.963 21.480 1.00 76.75 185 LYS A CA 1
ATOM 1410 C C . LYS A 1 185 ? 7.336 -3.761 19.975 1.00 76.75 185 LYS A C 1
ATOM 1412 O O . LYS A 1 185 ? 6.239 -3.918 19.455 1.00 76.75 185 LYS A O 1
ATOM 1417 N N . LYS A 1 186 ? 8.457 -3.488 19.300 1.00 83.06 186 LYS A N 1
ATOM 1418 C CA . LYS A 1 186 ? 8.499 -3.354 17.843 1.00 83.06 186 LYS A CA 1
ATOM 1419 C C . LYS A 1 186 ? 8.003 -4.622 17.157 1.00 83.06 186 LYS A C 1
ATOM 1421 O O . LYS A 1 186 ? 7.064 -4.551 16.388 1.00 83.06 186 LYS A O 1
ATOM 1426 N N . GLN A 1 187 ? 8.526 -5.788 17.536 1.00 84.50 187 GLN A N 1
ATOM 1427 C CA . GLN A 1 187 ? 8.082 -7.060 16.962 1.00 84.50 187 GLN A CA 1
ATOM 1428 C C . GLN A 1 187 ? 6.569 -7.295 17.131 1.00 84.50 187 GLN A C 1
ATOM 1430 O O . GLN A 1 187 ? 5.911 -7.772 16.214 1.00 84.50 187 GLN A O 1
ATOM 1435 N N . ILE A 1 188 ? 6.006 -6.970 18.297 1.00 84.81 188 ILE A N 1
ATOM 1436 C CA . ILE A 1 188 ? 4.562 -7.100 18.541 1.00 84.81 188 ILE A CA 1
ATOM 1437 C C . ILE A 1 188 ? 3.753 -6.125 17.667 1.00 84.81 188 ILE A C 1
ATOM 1439 O O . ILE A 1 188 ? 2.660 -6.490 17.235 1.00 84.81 188 ILE A O 1
ATOM 1443 N N . GLY A 1 189 ? 4.276 -4.918 17.430 1.00 85.38 189 GLY A N 1
ATOM 1444 C CA . GLY A 1 189 ? 3.713 -3.934 16.500 1.00 85.38 189 GLY A CA 1
ATOM 1445 C C . GLY A 1 189 ? 3.747 -4.432 15.057 1.00 85.38 189 GLY A C 1
ATOM 1446 O O . GLY A 1 189 ? 2.686 -4.594 14.464 1.00 85.38 189 GLY A O 1
ATOM 1447 N N . ASP A 1 190 ? 4.928 -4.818 14.565 1.00 89.00 190 ASP A N 1
ATOM 1448 C CA . ASP A 1 190 ? 5.134 -5.359 13.214 1.00 89.00 190 ASP A CA 1
ATOM 1449 C C . ASP A 1 190 ? 4.214 -6.577 12.953 1.00 89.00 190 ASP A C 1
ATOM 1451 O O . ASP A 1 190 ? 3.625 -6.728 11.882 1.00 89.00 190 ASP A O 1
ATOM 1455 N N . GLU A 1 191 ? 4.046 -7.457 13.952 1.00 90.75 191 GLU A N 1
ATOM 1456 C CA . GLU A 1 191 ? 3.111 -8.586 13.882 1.00 90.75 191 GLU A CA 1
ATOM 1457 C C . GLU A 1 191 ? 1.650 -8.117 13.767 1.00 90.75 191 GLU A C 1
ATOM 1459 O O . GLU A 1 191 ? 0.904 -8.660 12.954 1.00 90.75 191 GLU A O 1
ATOM 1464 N N . ALA A 1 192 ? 1.222 -7.128 14.562 1.00 91.88 192 ALA A N 1
ATOM 1465 C CA . ALA A 1 192 ? -0.138 -6.586 14.502 1.00 91.88 192 ALA A CA 1
ATOM 1466 C C . ALA A 1 192 ? -0.434 -5.918 13.150 1.00 91.88 192 ALA A C 1
ATOM 1468 O O . ALA A 1 192 ? -1.491 -6.183 12.573 1.00 91.88 192 ALA A O 1
ATOM 1469 N N . GLU A 1 193 ? 0.500 -5.124 12.623 1.00 94.44 193 GLU A N 1
ATOM 1470 C CA . GLU A 1 193 ? 0.410 -4.533 11.283 1.00 94.44 193 GLU A CA 1
ATOM 1471 C C . GLU A 1 193 ? 0.273 -5.612 10.207 1.00 94.44 193 GLU A C 1
ATOM 1473 O O . GLU A 1 193 ? -0.632 -5.545 9.379 1.00 94.44 193 GLU A O 1
ATOM 1478 N N . SER A 1 194 ? 1.086 -6.671 10.267 1.00 95.25 194 SER A N 1
ATOM 1479 C CA . SER A 1 194 ? 0.998 -7.779 9.311 1.00 95.25 194 SER A CA 1
ATOM 1480 C C . SER A 1 194 ? -0.389 -8.438 9.294 1.00 95.25 194 SER A C 1
ATOM 1482 O O . SER A 1 194 ? -0.904 -8.749 8.218 1.00 95.25 194 SER A O 1
ATOM 1484 N N . TRP A 1 195 ? -1.025 -8.634 10.456 1.00 96.69 195 TRP A N 1
ATOM 1485 C CA . TRP A 1 195 ? -2.394 -9.162 10.524 1.00 96.69 195 TRP A CA 1
ATOM 1486 C C . TRP A 1 195 ? -3.427 -8.188 9.944 1.00 96.69 195 TRP A C 1
ATOM 1488 O O . TRP A 1 195 ? -4.349 -8.619 9.250 1.00 96.69 195 TRP A O 1
ATOM 1498 N N . ALA A 1 196 ? -3.270 -6.886 10.200 1.00 97.06 196 ALA A N 1
ATOM 1499 C CA . ALA A 1 196 ? -4.129 -5.841 9.648 1.00 97.06 196 ALA A CA 1
ATOM 1500 C C . ALA A 1 196 ? -4.057 -5.778 8.116 1.00 97.06 196 ALA A C 1
ATOM 1502 O O . ALA A 1 196 ? -5.096 -5.793 7.453 1.00 97.06 196 ALA A O 1
ATOM 1503 N N . VAL A 1 197 ? -2.846 -5.793 7.556 1.00 97.62 197 VAL A N 1
ATOM 1504 C CA . VAL A 1 197 ? -2.619 -5.813 6.104 1.00 97.62 197 VAL A CA 1
ATOM 1505 C C . VAL A 1 197 ? -3.242 -7.054 5.478 1.00 97.62 197 VAL A C 1
ATOM 1507 O O . VAL A 1 197 ? -3.926 -6.943 4.463 1.00 97.62 197 VAL A O 1
ATOM 1510 N N . THR A 1 198 ? -3.084 -8.228 6.097 1.00 97.88 198 THR A N 1
ATOM 1511 C CA . THR A 1 198 ? -3.726 -9.460 5.616 1.00 97.88 198 THR A CA 1
ATOM 1512 C C . THR A 1 198 ? -5.249 -9.332 5.588 1.00 97.88 198 THR A C 1
ATOM 1514 O O . THR A 1 198 ? -5.871 -9.696 4.587 1.00 97.88 198 THR A O 1
ATOM 1517 N N . ALA A 1 199 ? -5.858 -8.790 6.647 1.00 97.38 199 ALA A N 1
ATOM 1518 C CA . ALA A 1 199 ? -7.304 -8.601 6.700 1.00 97.38 199 ALA A CA 1
ATOM 1519 C C . ALA A 1 199 ? -7.800 -7.649 5.596 1.00 97.38 199 ALA A C 1
ATOM 1521 O O . ALA A 1 199 ? -8.747 -7.985 4.890 1.00 97.38 199 ALA A O 1
ATOM 1522 N N . MET A 1 200 ? -7.136 -6.504 5.395 1.00 97.94 200 MET A N 1
ATOM 1523 C CA . MET A 1 200 ? -7.515 -5.536 4.353 1.00 97.94 200 MET A CA 1
ATOM 1524 C C . MET A 1 200 ? -7.252 -6.058 2.937 1.00 97.94 200 MET A C 1
ATOM 1526 O O . MET A 1 200 ? -8.069 -5.853 2.039 1.00 97.94 200 MET A O 1
ATOM 1530 N N . THR A 1 201 ? -6.158 -6.797 2.744 1.00 97.94 201 THR A N 1
ATOM 1531 C CA . THR A 1 201 ? -5.841 -7.449 1.466 1.00 97.94 201 THR A CA 1
ATOM 1532 C C . THR A 1 201 ? -6.925 -8.456 1.102 1.00 97.94 201 THR A C 1
ATOM 1534 O O . THR A 1 201 ? -7.409 -8.453 -0.028 1.00 97.94 201 THR A O 1
ATOM 1537 N N . LYS A 1 202 ? -7.371 -9.280 2.063 1.00 97.44 202 LYS A N 1
ATOM 1538 C CA . LYS A 1 202 ? -8.498 -10.193 1.847 1.00 97.44 202 LYS A CA 1
ATOM 1539 C C . LYS A 1 202 ? -9.768 -9.437 1.454 1.00 97.44 202 LYS A C 1
ATOM 1541 O O . LYS A 1 202 ? -10.408 -9.849 0.493 1.00 97.44 202 LYS A O 1
ATOM 1546 N N . THR A 1 203 ? -10.103 -8.339 2.134 1.00 96.94 203 THR A N 1
ATOM 1547 C CA . THR A 1 203 ? -11.295 -7.550 1.791 1.00 96.94 203 THR A CA 1
ATOM 1548 C C . THR A 1 203 ? -11.289 -7.115 0.325 1.00 96.94 203 THR A C 1
ATOM 1550 O O . THR A 1 203 ? -12.300 -7.272 -0.350 1.00 96.94 203 THR A O 1
ATOM 1553 N N . LEU A 1 204 ? -10.157 -6.632 -0.200 1.00 97.56 204 LEU A N 1
ATOM 1554 C CA . LEU A 1 204 ? -10.056 -6.253 -1.615 1.00 97.56 204 LEU A CA 1
ATOM 1555 C C . LEU A 1 204 ? -10.047 -7.455 -2.571 1.00 97.56 204 LEU A C 1
ATOM 1557 O O . LEU A 1 204 ? -10.546 -7.346 -3.690 1.00 97.56 204 LEU A O 1
ATOM 1561 N N . LEU A 1 205 ? -9.489 -8.596 -2.160 1.00 96.75 205 LEU A N 1
ATOM 1562 C CA . LEU A 1 205 ? -9.492 -9.827 -2.961 1.00 96.75 205 LEU A CA 1
ATOM 1563 C C . LEU A 1 205 ? -10.878 -10.467 -3.079 1.00 96.75 205 LEU A C 1
ATOM 1565 O O . LEU A 1 205 ? -11.139 -11.142 -4.072 1.00 96.75 205 LEU A O 1
ATOM 1569 N N . ASP A 1 206 ? -11.747 -10.264 -2.088 1.00 95.88 206 ASP A N 1
ATOM 1570 C CA . ASP A 1 206 ? -13.126 -10.759 -2.112 1.00 95.88 206 ASP A CA 1
ATOM 1571 C C . ASP A 1 206 ? -14.024 -9.940 -3.063 1.00 95.88 206 ASP A C 1
ATOM 1573 O O . ASP A 1 206 ? -15.096 -10.407 -3.453 1.00 95.88 206 ASP A O 1
ATOM 1577 N N . LEU A 1 207 ? -13.592 -8.737 -3.461 1.00 95.81 207 LEU A N 1
ATOM 1578 C CA . LEU A 1 207 ? -14.262 -7.927 -4.478 1.00 95.81 207 LEU A CA 1
ATOM 1579 C C . LEU A 1 207 ? -13.969 -8.458 -5.887 1.00 95.81 207 LEU A C 1
ATOM 1581 O O . LEU A 1 207 ? -12.866 -8.931 -6.190 1.00 95.81 207 LEU A O 1
ATOM 1585 N N . ASP A 1 208 ? -14.933 -8.297 -6.795 1.00 94.81 208 ASP A N 1
ATOM 1586 C CA . ASP A 1 208 ? -14.662 -8.485 -8.218 1.00 94.81 208 ASP A CA 1
ATOM 1587 C C . ASP A 1 208 ? -13.662 -7.437 -8.744 1.00 94.81 208 ASP A C 1
ATOM 1589 O O . ASP A 1 208 ? -13.308 -6.472 -8.063 1.00 94.81 208 ASP A O 1
ATOM 1593 N N . TYR A 1 209 ? -13.155 -7.645 -9.962 1.00 94.44 209 TYR A N 1
ATOM 1594 C CA . TYR A 1 209 ? -12.148 -6.758 -10.547 1.00 94.44 209 TYR A CA 1
ATOM 1595 C C . TYR A 1 209 ? -12.609 -5.294 -10.620 1.00 94.44 209 TYR A C 1
ATOM 1597 O O . TYR A 1 209 ? -11.845 -4.404 -10.258 1.00 94.44 209 TYR A O 1
ATOM 1605 N N . SER A 1 210 ? -13.853 -5.042 -11.037 1.00 94.50 210 SER A N 1
ATOM 1606 C CA . SER A 1 210 ? -14.361 -3.679 -11.215 1.00 94.50 210 SER A CA 1
ATOM 1607 C C . SER A 1 210 ? -14.504 -2.967 -9.873 1.00 94.50 210 SER A C 1
ATOM 1609 O O . SER A 1 210 ? -14.010 -1.851 -9.715 1.00 94.50 210 SER A O 1
ATOM 1611 N N . ALA A 1 211 ? -15.130 -3.626 -8.897 1.00 95.62 211 ALA A N 1
ATOM 1612 C CA . ALA A 1 211 ? -15.302 -3.094 -7.551 1.00 95.62 211 ALA A CA 1
ATOM 1613 C C . ALA A 1 211 ? -13.950 -2.889 -6.851 1.00 95.62 211 ALA A C 1
ATOM 1615 O O . ALA A 1 211 ? -13.742 -1.875 -6.190 1.00 95.62 211 ALA A O 1
ATOM 1616 N N . ARG A 1 212 ? -12.983 -3.795 -7.050 1.00 97.19 212 ARG A N 1
ATOM 1617 C CA . ARG A 1 212 ? -11.623 -3.630 -6.522 1.00 97.19 212 ARG A CA 1
ATOM 1618 C C . ARG A 1 212 ? -10.916 -2.419 -7.130 1.00 97.19 212 ARG A C 1
ATOM 1620 O O . ARG A 1 212 ? -10.305 -1.657 -6.389 1.00 97.19 212 ARG A O 1
ATOM 1627 N N . CYS A 1 213 ? -10.997 -2.218 -8.445 1.00 96.62 213 CYS A N 1
ATOM 1628 C CA . CYS A 1 213 ? -10.417 -1.039 -9.093 1.00 96.62 213 CYS A CA 1
ATOM 1629 C C . CYS A 1 213 ? -11.042 0.264 -8.576 1.00 96.62 213 CYS A C 1
ATOM 1631 O O . CYS A 1 213 ? -10.316 1.218 -8.310 1.00 96.62 213 CYS A O 1
ATOM 1633 N N . GLN A 1 214 ? -12.363 0.291 -8.376 1.00 96.25 214 GLN A N 1
ATOM 1634 C CA . GLN A 1 214 ? -13.061 1.441 -7.791 1.00 96.25 214 GLN A CA 1
ATOM 1635 C C . GLN A 1 214 ? -12.628 1.698 -6.343 1.00 96.25 214 GLN A C 1
ATOM 1637 O O . GLN A 1 214 ? -12.309 2.832 -5.996 1.00 96.25 214 GLN A O 1
ATOM 1642 N N . ALA A 1 215 ? -12.531 0.649 -5.523 1.00 97.88 215 ALA A N 1
ATOM 1643 C CA . ALA A 1 215 ? -12.051 0.752 -4.148 1.00 97.88 215 ALA A CA 1
ATOM 1644 C C . ALA A 1 215 ? -10.611 1.291 -4.077 1.00 97.88 215 ALA A C 1
ATOM 1646 O O . ALA A 1 215 ? -10.314 2.157 -3.256 1.00 97.88 215 ALA A O 1
ATOM 1647 N N . ILE A 1 216 ? -9.720 0.827 -4.962 1.00 97.94 216 ILE A N 1
ATOM 1648 C CA . ILE A 1 216 ? -8.338 1.323 -5.055 1.00 97.94 216 ILE A CA 1
ATOM 1649 C C . ILE A 1 216 ? -8.310 2.799 -5.476 1.00 97.94 216 ILE A C 1
ATOM 1651 O O . ILE A 1 216 ? -7.622 3.595 -4.841 1.00 97.94 216 ILE A O 1
ATOM 1655 N N . ALA A 1 217 ? -9.103 3.194 -6.473 1.00 96.56 217 ALA A N 1
ATOM 1656 C CA . ALA A 1 217 ? -9.190 4.593 -6.891 1.00 96.56 217 ALA A CA 1
ATOM 1657 C C . ALA A 1 217 ? -9.745 5.501 -5.775 1.00 96.56 217 ALA A C 1
ATOM 1659 O O . ALA A 1 217 ? -9.273 6.622 -5.585 1.00 96.56 217 ALA A O 1
ATOM 1660 N N . ALA A 1 218 ? -10.714 5.018 -4.994 1.00 96.75 218 ALA A N 1
ATOM 1661 C CA . ALA A 1 218 ? -11.249 5.738 -3.842 1.00 96.75 218 ALA A CA 1
ATOM 1662 C C . ALA A 1 218 ? -10.219 5.873 -2.704 1.00 96.75 218 ALA A C 1
ATOM 1664 O O . ALA A 1 218 ? -10.154 6.921 -2.062 1.00 96.75 218 ALA A O 1
ATOM 1665 N N . LEU A 1 219 ? -9.383 4.851 -2.477 1.00 97.62 219 LEU A N 1
ATOM 1666 C CA . LEU A 1 219 ? -8.250 4.918 -1.545 1.00 97.62 219 LEU A CA 1
ATOM 1667 C C . LEU A 1 219 ? -7.240 5.999 -1.955 1.00 97.62 219 LEU A C 1
ATOM 1669 O O . LEU A 1 219 ? -6.821 6.787 -1.110 1.00 97.62 219 LEU A O 1
ATOM 1673 N N . GLU A 1 220 ? -6.883 6.073 -3.239 1.00 95.31 220 GLU A N 1
ATOM 1674 C CA . GLU A 1 220 ? -6.016 7.134 -3.768 1.00 95.31 220 GLU A CA 1
ATOM 1675 C C . GLU A 1 220 ? -6.663 8.515 -3.610 1.00 95.31 220 GLU A C 1
ATOM 1677 O O . GLU A 1 220 ? -6.067 9.423 -3.032 1.00 95.31 220 GLU A O 1
ATOM 1682 N N . SER A 1 221 ? -7.922 8.651 -4.034 1.00 94.94 221 SER A N 1
ATOM 1683 C CA . SER A 1 221 ? -8.662 9.912 -3.946 1.00 94.94 221 SER A CA 1
ATOM 1684 C C . SER A 1 221 ? -8.823 10.400 -2.504 1.00 94.94 221 SER A C 1
ATOM 1686 O O . SER A 1 221 ? -8.879 11.612 -2.275 1.00 94.94 221 SER A O 1
ATOM 1688 N N . MET A 1 222 ? -8.900 9.495 -1.524 1.00 96.38 222 MET A N 1
ATOM 1689 C CA . MET A 1 222 ? -8.914 9.848 -0.105 1.00 96.38 222 MET A CA 1
ATOM 1690 C C . MET A 1 222 ? -7.610 10.554 0.293 1.00 96.38 222 MET A C 1
ATOM 1692 O O . MET A 1 222 ? -7.664 11.579 0.974 1.00 96.38 222 MET A O 1
ATOM 1696 N N . LEU A 1 223 ? -6.448 10.058 -0.145 1.00 95.06 223 LEU A N 1
ATOM 1697 C CA . LEU A 1 223 ? -5.160 10.691 0.159 1.00 95.06 223 LEU A CA 1
ATOM 1698 C C . LEU A 1 223 ? -5.087 12.116 -0.397 1.00 95.06 223 LEU A C 1
ATOM 1700 O O . LEU A 1 223 ? -4.738 13.045 0.338 1.00 95.06 223 LEU A O 1
ATOM 1704 N N . ASP A 1 224 ? -5.514 12.303 -1.644 1.00 93.25 224 ASP A N 1
ATOM 1705 C CA . ASP A 1 224 ? -5.565 13.620 -2.283 1.00 93.25 224 ASP A CA 1
ATOM 1706 C C . ASP A 1 224 ? -6.513 14.570 -1.539 1.00 93.25 224 ASP A C 1
ATOM 1708 O O . ASP A 1 224 ? -6.165 15.714 -1.233 1.00 93.25 224 ASP A O 1
ATOM 1712 N N . THR A 1 225 ? -7.699 14.075 -1.172 1.00 94.00 225 THR A N 1
ATOM 1713 C CA . THR A 1 225 ? -8.734 14.850 -0.469 1.00 94.00 225 THR A CA 1
ATOM 1714 C C . THR A 1 225 ? -8.237 15.398 0.868 1.00 94.00 225 THR A C 1
ATOM 1716 O O . THR A 1 225 ? -8.558 16.529 1.236 1.00 94.00 225 THR A O 1
ATOM 1719 N N . TYR A 1 226 ? -7.421 14.628 1.594 1.00 93.75 226 TYR A N 1
ATOM 1720 C CA . TYR A 1 226 ? -6.854 15.038 2.883 1.00 93.75 226 TYR A CA 1
ATOM 1721 C C . TYR A 1 226 ? -5.460 15.680 2.777 1.00 93.75 226 TYR A C 1
ATOM 1723 O O . TYR A 1 226 ? -4.799 15.925 3.798 1.00 93.75 226 TYR A O 1
ATOM 1731 N N . GLY A 1 227 ? -5.032 16.015 1.555 1.00 91.06 227 GLY A N 1
ATOM 1732 C CA . GLY A 1 227 ? -3.830 16.798 1.280 1.00 91.06 227 GLY A CA 1
ATOM 1733 C C . GLY A 1 227 ? -2.526 16.056 1.561 1.00 91.06 227 GLY A C 1
ATOM 1734 O O . GLY A 1 227 ? -1.530 16.689 1.921 1.00 91.06 227 GLY A O 1
ATOM 1735 N N . PHE A 1 228 ? -2.518 14.726 1.452 1.00 92.69 228 PHE A N 1
ATOM 1736 C CA . PHE A 1 228 ? -1.269 13.971 1.432 1.00 92.69 228 PHE A CA 1
ATOM 1737 C C . PHE A 1 228 ? -0.569 14.209 0.093 1.00 92.69 228 PHE A C 1
ATOM 1739 O O . PHE A 1 228 ? -1.195 14.197 -0.957 1.00 92.69 228 PHE A O 1
ATOM 1746 N N . THR A 1 229 ? 0.726 14.517 0.138 1.00 88.75 229 THR A N 1
ATOM 1747 C CA . THR A 1 229 ? 1.526 14.871 -1.044 1.00 88.75 229 THR A CA 1
ATOM 1748 C C . THR A 1 229 ? 2.968 14.401 -0.860 1.00 88.75 229 THR A C 1
ATOM 1750 O O . THR A 1 229 ? 3.345 13.920 0.212 1.00 88.75 229 THR A O 1
ATOM 1753 N N . GLY A 1 230 ? 3.780 14.524 -1.909 1.00 84.75 230 GLY A N 1
ATOM 1754 C CA . GLY A 1 230 ? 5.196 14.161 -1.896 1.00 84.75 230 GLY A CA 1
ATOM 1755 C C . GLY A 1 230 ? 5.453 12.702 -2.266 1.00 84.75 230 GLY A C 1
ATOM 1756 O O . GLY A 1 230 ? 4.529 11.933 -2.532 1.00 84.75 230 GLY A O 1
ATOM 1757 N N . THR A 1 231 ? 6.731 12.325 -2.248 1.00 79.38 231 THR A N 1
ATOM 1758 C CA . THR A 1 231 ? 7.237 11.056 -2.803 1.00 79.38 231 THR A CA 1
ATOM 1759 C C . THR A 1 231 ? 6.554 9.819 -2.225 1.00 79.38 231 THR A C 1
ATOM 1761 O O . THR A 1 231 ? 6.275 8.858 -2.937 1.00 79.38 231 THR A O 1
ATOM 1764 N N . ALA A 1 232 ? 6.224 9.843 -0.934 1.00 83.25 232 ALA A N 1
ATOM 1765 C CA . ALA A 1 232 ? 5.535 8.737 -0.285 1.00 83.25 232 ALA A CA 1
ATOM 1766 C C . ALA A 1 232 ? 4.097 8.551 -0.809 1.00 83.25 232 ALA A C 1
ATOM 1768 O O . ALA A 1 232 ? 3.648 7.420 -0.973 1.00 83.25 232 ALA A O 1
ATOM 1769 N N . THR A 1 233 ? 3.399 9.645 -1.127 1.00 88.25 233 THR A N 1
ATOM 1770 C CA . THR A 1 233 ? 2.049 9.613 -1.715 1.00 88.25 233 THR A CA 1
ATOM 1771 C C . THR A 1 233 ? 2.110 9.169 -3.177 1.00 88.25 233 THR A C 1
ATOM 1773 O O . THR A 1 233 ? 1.385 8.266 -3.583 1.00 88.25 233 THR A O 1
ATOM 1776 N N . GLU A 1 234 ? 3.058 9.703 -3.952 1.00 82.25 234 GLU A N 1
ATOM 1777 C CA . GLU A 1 234 ? 3.329 9.277 -5.337 1.00 82.25 234 GLU A CA 1
ATOM 1778 C C . GLU A 1 234 ? 3.608 7.774 -5.439 1.00 82.25 234 GLU A C 1
ATOM 1780 O O . GLU A 1 234 ? 3.171 7.103 -6.379 1.00 82.25 234 GLU A O 1
ATOM 1785 N N . ARG A 1 235 ? 4.285 7.226 -4.429 1.00 83.44 235 ARG A N 1
ATOM 1786 C CA . ARG A 1 235 ? 4.563 5.801 -4.328 1.00 83.44 235 ARG A CA 1
ATOM 1787 C C . ARG A 1 235 ? 3.315 4.961 -4.062 1.00 83.44 235 ARG A C 1
ATOM 1789 O O . ARG A 1 235 ? 3.165 3.921 -4.702 1.00 83.44 235 ARG A O 1
ATOM 1796 N N . VAL A 1 236 ? 2.406 5.414 -3.195 1.00 89.44 236 VAL A N 1
ATOM 1797 C CA . VAL A 1 236 ? 1.090 4.768 -3.022 1.00 89.44 236 VAL A CA 1
ATOM 1798 C C . VAL A 1 236 ? 0.348 4.727 -4.360 1.00 89.44 236 VAL A C 1
ATOM 1800 O O . VAL A 1 236 ? -0.125 3.662 -4.754 1.00 89.44 236 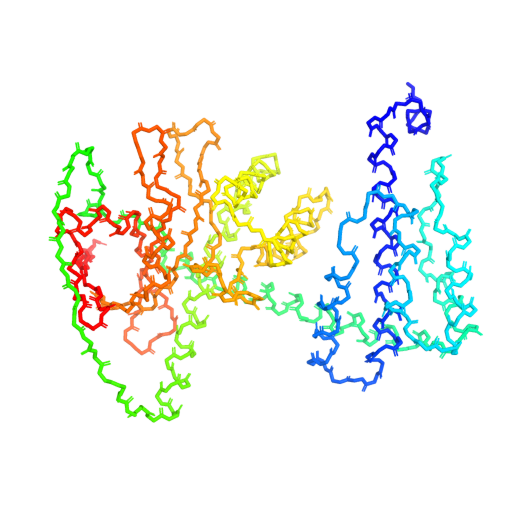VAL A O 1
ATOM 1803 N N . HIS A 1 237 ? 0.334 5.833 -5.112 1.00 87.62 237 HIS A N 1
ATOM 1804 C CA . HIS A 1 237 ? -0.276 5.865 -6.446 1.00 87.62 237 HIS A CA 1
ATOM 1805 C C . HIS A 1 237 ? 0.389 4.886 -7.429 1.00 87.62 237 HIS A C 1
ATOM 1807 O O . HIS A 1 237 ? -0.271 4.264 -8.261 1.00 87.62 237 HIS A O 1
ATOM 1813 N N . GLY A 1 238 ? 1.711 4.712 -7.338 1.00 81.56 238 GLY A N 1
ATOM 1814 C CA . GLY A 1 238 ? 2.436 3.683 -8.087 1.00 81.56 238 GLY A CA 1
ATOM 1815 C C . GLY A 1 238 ? 1.949 2.269 -7.770 1.00 81.56 238 GLY A C 1
ATOM 1816 O O . GLY A 1 238 ? 1.659 1.494 -8.685 1.00 81.56 238 GLY A O 1
ATOM 1817 N N . PHE A 1 239 ? 1.796 1.943 -6.485 1.00 89.00 239 PHE A N 1
ATOM 1818 C CA . PHE A 1 239 ? 1.274 0.644 -6.059 1.00 89.00 239 PHE A CA 1
ATOM 1819 C C . PHE A 1 239 ? -0.189 0.434 -6.456 1.00 89.00 239 PHE A C 1
ATOM 1821 O O . PHE A 1 239 ? -0.549 -0.664 -6.877 1.00 89.00 239 PHE A O 1
ATOM 1828 N N . ALA A 1 240 ? -1.013 1.480 -6.410 1.00 90.88 240 ALA A N 1
ATOM 1829 C CA . ALA A 1 240 ? -2.408 1.430 -6.834 1.00 90.88 240 ALA A CA 1
ATOM 1830 C C . ALA A 1 240 ? -2.544 1.108 -8.330 1.00 90.88 240 ALA A C 1
ATOM 1832 O O . ALA A 1 240 ? -3.263 0.177 -8.706 1.00 90.88 240 ALA A O 1
ATOM 1833 N N . ARG A 1 241 ? -1.769 1.786 -9.187 1.00 86.81 241 ARG A N 1
ATOM 1834 C CA . ARG A 1 241 ? -1.679 1.453 -10.620 1.00 86.81 241 ARG A CA 1
ATOM 1835 C C . ARG A 1 241 ? -1.206 0.019 -10.844 1.00 86.81 241 ARG A C 1
ATOM 1837 O O . ARG A 1 241 ? -1.778 -0.707 -11.651 1.00 86.81 241 ARG A O 1
ATOM 1844 N N . ALA A 1 242 ? -0.191 -0.422 -10.102 1.00 83.44 242 ALA A N 1
ATOM 1845 C CA . ALA A 1 242 ? 0.319 -1.784 -10.223 1.00 83.44 242 ALA A CA 1
ATOM 1846 C C . ALA A 1 242 ? -0.714 -2.847 -9.806 1.00 83.44 242 ALA A C 1
ATOM 1848 O O . ALA A 1 242 ? -0.759 -3.911 -10.421 1.00 83.44 242 ALA A O 1
ATOM 1849 N N . ALA A 1 243 ? -1.540 -2.569 -8.794 1.00 90.19 243 ALA A N 1
ATOM 1850 C CA . ALA A 1 243 ? -2.576 -3.471 -8.289 1.00 90.19 243 ALA A CA 1
ATOM 1851 C C . ALA A 1 243 ? -3.853 -3.505 -9.153 1.00 90.19 243 ALA A C 1
ATOM 1853 O O . ALA A 1 243 ? -4.650 -4.435 -9.026 1.00 90.19 243 ALA A O 1
ATOM 1854 N N . THR A 1 244 ? -4.050 -2.514 -10.027 1.00 91.56 244 THR A N 1
ATOM 1855 C CA . THR A 1 244 ? -5.224 -2.387 -10.912 1.00 91.56 244 THR A CA 1
ATOM 1856 C C . THR A 1 244 ? -4.973 -2.859 -12.340 1.00 91.56 244 THR A C 1
ATOM 1858 O O . THR A 1 244 ? -5.859 -2.747 -13.184 1.00 91.56 244 THR A O 1
ATOM 1861 N N . LYS A 1 245 ? -3.796 -3.424 -12.630 1.00 85.62 245 LYS A N 1
ATOM 1862 C CA . LYS A 1 245 ? -3.528 -4.014 -13.943 1.00 85.62 245 LYS A CA 1
ATOM 1863 C C . LYS A 1 245 ? -4.474 -5.172 -14.243 1.00 85.62 245 LYS A C 1
ATOM 1865 O O . LYS A 1 245 ? -4.787 -5.986 -13.371 1.00 85.62 245 LYS A O 1
ATOM 1870 N N . ALA A 1 246 ? -4.857 -5.274 -15.510 1.00 81.69 246 ALA A N 1
ATOM 1871 C CA . ALA A 1 246 ? -5.569 -6.434 -16.020 1.00 81.69 246 ALA A CA 1
ATOM 1872 C C . ALA A 1 246 ? -4.687 -7.696 -15.958 1.00 81.69 246 ALA A C 1
ATOM 1874 O O . ALA A 1 246 ? -3.459 -7.615 -16.014 1.00 81.69 246 ALA A O 1
ATOM 1875 N N . ASP A 1 247 ? -5.336 -8.857 -15.855 1.00 84.44 247 ASP A N 1
ATOM 1876 C CA . ASP A 1 247 ? -4.727 -10.187 -16.004 1.00 84.44 247 ASP A CA 1
ATOM 1877 C C . ASP A 1 247 ? -3.569 -10.520 -15.041 1.00 84.44 247 ASP A C 1
ATOM 1879 O O . ASP A 1 247 ? -2.725 -11.368 -15.336 1.00 84.44 247 ASP A O 1
ATOM 1883 N N . LEU A 1 248 ? -3.532 -9.892 -13.861 1.00 86.31 248 LEU A N 1
ATOM 1884 C CA . LEU A 1 248 ? -2.611 -10.295 -12.798 1.00 86.31 248 LEU A CA 1
ATOM 1885 C C . LEU A 1 248 ? -2.942 -11.707 -12.306 1.00 86.31 248 LEU A C 1
ATOM 1887 O O . LEU A 1 248 ? -4.087 -12.005 -11.952 1.00 86.31 248 LEU A O 1
ATOM 1891 N N . ASP A 1 249 ? -1.922 -12.560 -12.209 1.00 90.50 249 ASP A N 1
ATOM 1892 C CA . ASP A 1 249 ? -2.046 -13.799 -11.453 1.00 90.50 249 ASP A CA 1
ATOM 1893 C C . ASP A 1 249 ? -2.287 -13.496 -9.962 1.00 90.50 249 ASP A C 1
ATOM 1895 O O . ASP A 1 249 ? -2.001 -12.405 -9.459 1.00 90.50 249 ASP A O 1
ATOM 1899 N N . GLN A 1 250 ? -2.828 -14.477 -9.240 1.00 91.06 250 GLN A N 1
ATOM 1900 C CA . GLN A 1 250 ? -3.241 -14.289 -7.853 1.00 91.06 250 GLN A CA 1
ATOM 1901 C C . GLN A 1 250 ? -2.072 -13.937 -6.919 1.00 91.06 250 GLN A C 1
ATOM 1903 O O . GLN A 1 250 ? -2.255 -13.129 -6.009 1.00 91.06 250 GLN A O 1
ATOM 1908 N N . GLU A 1 251 ? -0.883 -14.510 -7.126 1.00 92.31 251 GLU A N 1
ATOM 1909 C CA . GLU A 1 251 ? 0.283 -14.226 -6.283 1.00 92.31 251 GLU A CA 1
ATOM 1910 C C . GLU A 1 251 ? 0.761 -12.789 -6.490 1.00 92.31 251 GLU A C 1
ATOM 1912 O O . GLU A 1 251 ? 1.042 -12.075 -5.527 1.00 92.31 251 GLU A O 1
ATOM 1917 N N . THR A 1 252 ? 0.807 -12.339 -7.743 1.00 89.38 252 THR A N 1
ATOM 1918 C CA . THR A 1 252 ? 1.137 -10.957 -8.088 1.00 89.38 252 THR A CA 1
ATOM 1919 C C . THR A 1 252 ? 0.089 -9.987 -7.553 1.00 89.38 252 THR A C 1
ATOM 1921 O O . THR A 1 252 ? 0.457 -8.971 -6.969 1.00 89.38 252 THR A O 1
ATOM 1924 N N . LEU A 1 253 ? -1.203 -10.299 -7.668 1.00 93.62 253 LEU A N 1
ATOM 1925 C CA . LEU A 1 253 ? -2.257 -9.450 -7.115 1.00 93.62 253 LEU A CA 1
ATOM 1926 C C . LEU A 1 253 ? -2.151 -9.320 -5.586 1.00 93.62 253 LEU A C 1
ATOM 1928 O O . LEU A 1 253 ? -2.203 -8.203 -5.075 1.00 93.62 253 LEU A O 1
ATOM 1932 N N . ILE A 1 254 ? -1.953 -10.426 -4.856 1.00 95.69 254 ILE A N 1
ATOM 1933 C CA . ILE A 1 254 ? -1.738 -10.407 -3.396 1.00 95.69 254 ILE A CA 1
ATOM 1934 C C . ILE A 1 254 ? -0.550 -9.509 -3.041 1.00 95.69 254 ILE A C 1
ATOM 1936 O O . ILE A 1 254 ? -0.649 -8.680 -2.136 1.00 95.69 254 ILE A O 1
ATOM 1940 N N . ASP A 1 255 ? 0.564 -9.664 -3.756 1.00 92.06 255 ASP A N 1
ATOM 1941 C CA . ASP A 1 255 ? 1.786 -8.903 -3.514 1.00 92.06 255 ASP A CA 1
ATOM 1942 C C . ASP A 1 255 ? 1.567 -7.396 -3.698 1.00 92.06 255 ASP A C 1
ATOM 1944 O O . ASP A 1 255 ? 1.892 -6.613 -2.806 1.00 92.06 255 ASP A O 1
ATOM 1948 N N . ARG A 1 256 ? 0.935 -6.991 -4.808 1.00 92.31 256 ARG A N 1
ATOM 1949 C CA . ARG A 1 256 ? 0.656 -5.577 -5.106 1.00 92.31 256 ARG A CA 1
ATOM 1950 C C . ARG A 1 256 ? -0.340 -4.952 -4.146 1.00 92.31 256 ARG A C 1
ATOM 1952 O O . ARG A 1 256 ? -0.134 -3.817 -3.728 1.00 92.31 256 ARG A O 1
ATOM 1959 N N . LEU A 1 257 ? -1.386 -5.683 -3.762 1.00 96.75 257 LEU A N 1
ATOM 1960 C CA . LEU A 1 257 ? -2.326 -5.205 -2.749 1.00 96.75 257 LEU A CA 1
ATOM 1961 C C . LEU A 1 257 ? -1.640 -5.048 -1.388 1.00 96.75 257 LEU A C 1
ATOM 1963 O O . LEU A 1 257 ? -1.841 -4.041 -0.723 1.00 96.75 257 LEU A O 1
ATOM 1967 N N . THR A 1 258 ? -0.773 -5.983 -0.999 1.00 94.94 258 THR A N 1
ATOM 1968 C CA . THR A 1 258 ? -0.002 -5.871 0.252 1.00 94.94 258 THR A CA 1
ATOM 1969 C C . THR A 1 258 ? 0.898 -4.628 0.237 1.00 94.94 258 THR A C 1
ATOM 1971 O O . THR A 1 258 ? 0.941 -3.895 1.222 1.00 94.94 258 THR A O 1
ATOM 1974 N N . GLU A 1 259 ? 1.592 -4.359 -0.878 1.00 91.69 259 GLU A N 1
ATOM 1975 C CA . GLU A 1 259 ? 2.441 -3.164 -1.037 1.00 91.69 259 GLU A CA 1
ATOM 1976 C C . GLU A 1 259 ? 1.638 -1.858 -1.013 1.00 91.69 259 GLU A C 1
ATOM 1978 O O . GLU A 1 259 ? 2.064 -0.894 -0.380 1.00 91.69 259 GLU A O 1
ATOM 1983 N N . LEU A 1 260 ? 0.474 -1.834 -1.667 1.00 94.81 260 LEU A N 1
ATOM 1984 C CA . LEU A 1 260 ? -0.436 -0.690 -1.665 1.00 94.81 260 LEU A CA 1
ATOM 1985 C C . LEU A 1 260 ? -0.939 -0.367 -0.254 1.00 94.81 260 LEU A C 1
ATOM 1987 O O . LEU A 1 260 ? -0.983 0.796 0.141 1.00 94.81 260 LEU A O 1
ATOM 1991 N N . LEU A 1 261 ? -1.358 -1.394 0.486 1.00 97.06 261 LEU A N 1
ATOM 1992 C CA . LEU A 1 261 ? -2.067 -1.207 1.745 1.00 97.06 261 LEU A CA 1
ATOM 1993 C C . LEU A 1 261 ? -1.126 -0.963 2.930 1.00 97.06 261 LEU A C 1
ATOM 1995 O O . LEU A 1 261 ? -1.556 -0.327 3.884 1.00 97.06 261 LEU A O 1
ATOM 1999 N N . HIS A 1 262 ? 0.128 -1.433 2.908 1.00 95.25 262 HIS A N 1
ATOM 2000 C CA . HIS A 1 262 ? 1.065 -1.311 4.040 1.00 95.25 262 HIS A CA 1
ATOM 2001 C C . HIS A 1 262 ? 1.949 -0.060 3.940 1.00 95.25 262 HIS A C 1
ATOM 2003 O O . HIS A 1 262 ? 3.121 -0.127 3.569 1.00 95.25 262 HIS A O 1
ATOM 2009 N N . VAL A 1 263 ? 1.390 1.097 4.283 1.00 92.56 263 VAL A N 1
ATOM 2010 C CA . VAL A 1 263 ? 2.043 2.403 4.107 1.00 92.56 263 VAL A CA 1
ATOM 2011 C C . VAL A 1 263 ? 3.221 2.614 5.070 1.00 92.56 263 VAL A C 1
ATOM 2013 O O . VAL A 1 263 ? 4.281 3.083 4.643 1.00 92.56 263 VAL A O 1
ATOM 2016 N N . SER A 1 264 ? 3.104 2.190 6.334 1.00 90.31 264 SER A N 1
ATOM 2017 C CA . SER A 1 264 ? 4.202 2.267 7.321 1.00 90.31 264 SER A CA 1
ATOM 2018 C C . SER A 1 264 ? 5.447 1.473 6.907 1.00 90.31 264 SER A C 1
ATOM 2020 O O . SER A 1 264 ? 6.557 1.798 7.320 1.00 90.31 264 SER A O 1
ATOM 2022 N N . ALA A 1 265 ? 5.323 0.479 6.017 1.00 85.88 265 ALA A N 1
ATOM 2023 C CA . ALA A 1 265 ? 6.476 -0.273 5.517 1.00 85.88 265 ALA A CA 1
ATOM 2024 C C . ALA A 1 265 ? 7.469 0.589 4.718 1.00 85.88 265 ALA A C 1
ATOM 2026 O O . ALA A 1 265 ? 8.606 0.163 4.482 1.00 85.88 265 ALA A O 1
ATOM 2027 N N . PHE A 1 266 ? 7.050 1.771 4.259 1.00 78.19 266 PHE A N 1
ATOM 2028 C CA . PHE A 1 266 ? 7.901 2.678 3.496 1.00 78.19 266 PHE A CA 1
ATOM 2029 C C . PHE A 1 266 ? 7.784 4.157 3.873 1.00 78.19 266 PHE A C 1
ATOM 2031 O O . PHE A 1 266 ? 8.600 4.944 3.389 1.00 78.19 266 PHE A O 1
ATOM 2038 N N . ALA A 1 267 ? 6.819 4.554 4.705 1.00 81.75 267 ALA A N 1
ATOM 2039 C CA . ALA A 1 267 ? 6.676 5.937 5.139 1.00 81.75 267 ALA A CA 1
ATOM 2040 C C . ALA A 1 267 ? 5.981 6.068 6.505 1.00 81.75 267 ALA A C 1
ATOM 2042 O O . ALA A 1 267 ? 4.758 6.034 6.597 1.00 81.75 267 ALA A O 1
ATOM 2043 N N . ASP A 1 268 ? 6.756 6.381 7.546 1.00 74.50 268 ASP A N 1
ATOM 2044 C CA . ASP A 1 268 ? 6.235 6.663 8.898 1.00 74.50 268 ASP A CA 1
ATOM 2045 C C . ASP A 1 268 ? 5.495 8.020 8.993 1.00 74.50 268 ASP A C 1
ATOM 2047 O O . ASP A 1 268 ? 4.850 8.339 9.990 1.00 74.50 268 ASP A O 1
ATOM 2051 N N . GLY A 1 269 ? 5.609 8.870 7.966 1.00 79.94 269 GLY A N 1
ATOM 2052 C CA . GLY A 1 269 ? 5.139 10.261 7.988 1.00 79.94 269 GLY A CA 1
ATOM 2053 C C . GLY A 1 269 ? 3.634 10.464 7.783 1.00 79.94 269 GLY A C 1
ATOM 2054 O O . GLY A 1 269 ? 3.162 11.592 7.926 1.00 79.94 269 GLY A O 1
ATOM 2055 N N . PHE A 1 270 ? 2.876 9.417 7.445 1.00 86.25 270 PHE A N 1
ATOM 2056 C CA . PHE A 1 270 ? 1.437 9.535 7.179 1.00 86.25 270 PHE A CA 1
ATOM 2057 C C . PHE A 1 270 ? 0.602 9.742 8.450 1.00 86.25 270 PHE A C 1
ATOM 2059 O O . PHE A 1 270 ? -0.421 10.427 8.405 1.00 86.25 270 PHE A O 1
ATOM 2066 N N . GLY A 1 271 ? 1.045 9.195 9.587 1.00 90.44 271 GLY A N 1
ATOM 2067 C CA . GLY A 1 271 ? 0.259 9.163 10.826 1.00 90.44 271 GLY A CA 1
ATOM 2068 C C . GLY A 1 271 ? -0.825 8.076 10.848 1.00 90.44 271 GLY A C 1
ATOM 2069 O O . GLY A 1 271 ? -1.775 8.197 11.624 1.00 90.44 271 GLY A O 1
ATOM 2070 N N . PHE A 1 272 ? -0.703 7.080 9.968 1.00 95.06 272 PHE A N 1
ATOM 2071 C CA . PHE A 1 272 ? -1.426 5.807 9.953 1.00 95.06 272 PHE A CA 1
ATOM 2072 C C . PHE A 1 272 ? -0.541 4.736 9.297 1.00 95.06 272 PHE A C 1
ATOM 2074 O O . PHE A 1 272 ? 0.344 5.073 8.504 1.00 95.06 272 PHE A O 1
ATOM 2081 N N . ASP A 1 273 ? -0.813 3.462 9.573 1.00 96.25 273 ASP A N 1
ATOM 2082 C CA .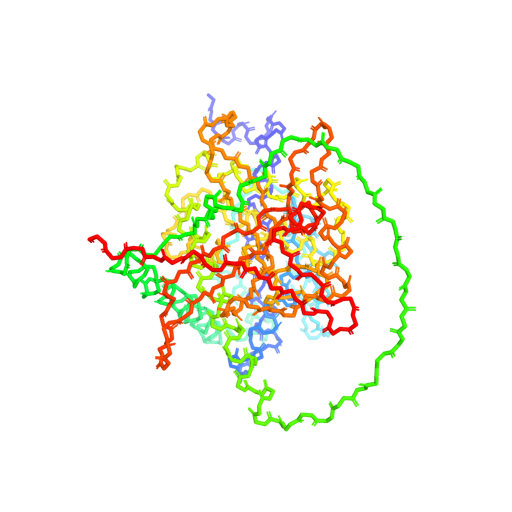 ASP A 1 273 ? 0.020 2.345 9.112 1.00 96.25 273 ASP A CA 1
ATOM 2083 C C . ASP A 1 273 ? -0.512 1.690 7.837 1.00 96.25 273 ASP A C 1
ATOM 2085 O O . ASP A 1 273 ? 0.254 1.284 6.959 1.00 96.25 273 ASP A O 1
ATOM 2089 N N . VAL A 1 274 ? -1.839 1.559 7.744 1.00 97.81 274 VAL A N 1
ATOM 2090 C CA . VAL A 1 274 ? -2.507 0.726 6.741 1.00 97.81 274 VAL A CA 1
ATOM 2091 C C . VAL A 1 274 ? -3.627 1.491 6.040 1.00 97.81 274 VAL A C 1
ATOM 2093 O O . VAL A 1 274 ? -4.410 2.191 6.674 1.00 97.81 274 VAL A O 1
ATOM 2096 N N . LEU A 1 275 ? -3.745 1.329 4.724 1.00 98.12 275 LEU A N 1
ATOM 2097 C CA . LEU A 1 275 ? -4.942 1.706 3.970 1.00 98.12 275 LEU A CA 1
ATOM 2098 C C . LEU A 1 275 ? -5.926 0.536 3.946 1.00 98.12 275 LEU A C 1
ATOM 2100 O O . LEU A 1 275 ? -5.526 -0.623 3.852 1.00 98.12 275 LEU A O 1
ATOM 2104 N N . GLY A 1 276 ? -7.220 0.827 4.032 1.00 96.88 276 GLY A N 1
ATOM 2105 C CA . GLY A 1 276 ? -8.259 -0.192 4.102 1.00 96.88 276 GLY A CA 1
ATOM 2106 C C . GLY A 1 276 ? -9.529 0.191 3.358 1.00 96.88 276 GLY A C 1
ATOM 2107 O O . GLY A 1 276 ? -9.855 1.363 3.200 1.00 96.88 276 GLY A O 1
ATOM 2108 N N . TRP A 1 277 ? -10.273 -0.824 2.933 1.00 97.56 277 TRP A N 1
ATOM 2109 C CA . TRP A 1 277 ? -11.626 -0.674 2.408 1.00 97.56 277 TRP A CA 1
ATOM 2110 C C . TRP A 1 277 ? -12.604 -1.294 3.398 1.00 97.56 277 TRP A C 1
ATOM 2112 O O . TRP A 1 277 ? -12.457 -2.466 3.756 1.00 97.56 277 TRP A O 1
ATOM 2122 N N . LEU A 1 278 ? -13.582 -0.521 3.865 1.00 94.56 278 LEU A N 1
ATOM 2123 C CA . LEU A 1 278 ? -14.629 -1.026 4.748 1.00 94.56 278 LEU A CA 1
ATOM 2124 C C . LEU A 1 278 ? -15.879 -1.320 3.937 1.00 94.56 278 LEU A C 1
ATOM 2126 O O . LEU A 1 278 ? -16.429 -0.421 3.313 1.00 94.56 278 LEU A O 1
ATOM 2130 N N . ILE A 1 279 ? -16.330 -2.573 3.975 1.00 91.56 279 ILE A N 1
ATOM 2131 C CA . ILE A 1 279 ? -17.581 -2.985 3.339 1.00 91.56 279 ILE A CA 1
ATOM 2132 C C . ILE A 1 279 ? -18.751 -2.387 4.116 1.00 91.56 279 ILE A C 1
ATOM 2134 O O . ILE A 1 279 ? -18.906 -2.636 5.312 1.00 91.56 279 ILE A O 1
ATOM 2138 N N . ASP A 1 280 ? -19.587 -1.633 3.416 1.00 88.12 280 ASP A N 1
ATOM 2139 C CA . ASP A 1 280 ? -20.812 -1.051 3.944 1.00 88.12 280 ASP A CA 1
ATOM 2140 C C . ASP A 1 280 ? -21.886 -1.098 2.847 1.00 88.12 280 ASP A C 1
ATOM 2142 O O . ASP A 1 280 ? -21.836 -0.310 1.902 1.00 88.12 280 ASP A O 1
ATOM 2146 N N . PRO A 1 281 ? -22.872 -2.008 2.947 1.00 83.00 281 PRO A N 1
ATOM 2147 C CA . PRO A 1 281 ? -23.944 -2.121 1.960 1.00 83.00 281 PRO A CA 1
ATOM 2148 C C . PRO A 1 281 ? -24.827 -0.872 1.834 1.00 83.00 281 PRO A C 1
ATOM 2150 O O . PRO A 1 281 ? -25.622 -0.795 0.899 1.00 83.00 281 PRO A O 1
ATOM 2153 N N . ALA A 1 282 ? -24.753 0.066 2.786 1.00 83.81 282 ALA A N 1
ATOM 2154 C CA . ALA A 1 282 ? -25.456 1.341 2.693 1.00 83.81 282 ALA A CA 1
ATOM 2155 C C . ALA A 1 282 ? -24.746 2.344 1.767 1.00 83.81 282 ALA A C 1
ATOM 2157 O O . ALA A 1 282 ? -25.369 3.322 1.353 1.00 83.81 282 ALA A O 1
ATOM 2158 N N . GLU A 1 283 ? -23.473 2.114 1.440 1.00 84.75 283 GLU A N 1
ATOM 2159 C CA . GLU A 1 283 ? -22.709 2.947 0.515 1.00 84.75 283 GLU A CA 1
ATOM 2160 C C . GLU A 1 283 ? -22.962 2.538 -0.936 1.00 84.75 283 GLU A C 1
ATOM 2162 O O . GLU A 1 283 ? -23.112 1.358 -1.256 1.00 84.75 283 GLU A O 1
ATOM 2167 N N . ALA A 1 284 ? -22.985 3.528 -1.832 1.00 80.19 284 ALA A N 1
ATOM 2168 C CA . ALA A 1 284 ? -23.268 3.308 -3.251 1.00 80.19 284 ALA A CA 1
ATOM 2169 C C . ALA A 1 284 ? -22.263 2.343 -3.904 1.00 80.19 284 ALA A C 1
ATOM 2171 O O . ALA A 1 284 ? -22.656 1.495 -4.703 1.00 80.19 284 ALA A O 1
ATOM 2172 N N . ASP A 1 285 ? -20.996 2.433 -3.495 1.00 81.56 285 ASP A N 1
ATOM 2173 C CA . ASP A 1 285 ? -19.899 1.600 -3.995 1.00 81.56 285 ASP A CA 1
ATOM 2174 C C . ASP A 1 285 ? -19.715 0.308 -3.167 1.00 81.56 285 ASP A C 1
ATOM 2176 O O . ASP A 1 285 ? -18.724 -0.407 -3.309 1.00 81.56 285 ASP A O 1
ATOM 2180 N N . GLY A 1 286 ? -20.656 -0.001 -2.263 1.00 85.31 286 GLY A N 1
ATOM 2181 C CA . GLY A 1 286 ? -20.611 -1.167 -1.372 1.00 85.31 286 GLY A CA 1
ATOM 2182 C C . GLY A 1 286 ? -19.589 -1.063 -0.233 1.00 85.31 286 GLY A C 1
ATOM 2183 O O . GLY A 1 286 ? -19.383 -2.030 0.506 1.00 85.31 286 GLY A O 1
ATOM 2184 N N . GLY A 1 287 ? -18.941 0.091 -0.082 1.00 92.75 287 GLY A N 1
ATOM 2185 C CA . GLY A 1 287 ? -17.983 0.379 0.975 1.00 92.75 287 GLY A CA 1
ATOM 2186 C C . GLY A 1 287 ? -17.371 1.771 0.858 1.00 92.75 287 GLY A C 1
ATOM 2187 O O . GLY A 1 287 ? -17.826 2.589 0.061 1.00 92.75 287 GLY A O 1
ATOM 2188 N N . TYR A 1 288 ? -16.349 2.043 1.669 1.00 94.88 288 TYR A N 1
ATOM 2189 C CA . TYR A 1 288 ? -15.638 3.323 1.668 1.00 94.88 288 TYR A CA 1
ATOM 2190 C C . TYR A 1 288 ? -14.164 3.179 2.099 1.00 94.88 288 TYR A C 1
ATOM 2192 O O . TYR A 1 288 ? -13.819 2.237 2.829 1.00 94.88 288 TYR A O 1
ATOM 2200 N N . PRO A 1 289 ? -13.278 4.098 1.661 1.00 97.19 289 PRO A N 1
ATOM 2201 C CA . PRO A 1 289 ? -11.861 4.057 2.002 1.00 97.19 289 PRO A CA 1
ATOM 2202 C C . PRO A 1 289 ? -11.625 4.504 3.451 1.00 97.19 289 PRO A C 1
ATOM 2204 O O . PRO A 1 289 ? -12.324 5.378 3.970 1.00 97.19 289 PRO A O 1
ATOM 2207 N N . ILE A 1 290 ? -10.620 3.923 4.106 1.00 97.56 290 ILE A N 1
ATOM 2208 C CA . ILE A 1 290 ? -10.217 4.302 5.459 1.00 97.56 290 ILE A CA 1
ATOM 2209 C C . ILE A 1 290 ? -8.699 4.209 5.659 1.00 97.56 290 ILE A C 1
ATOM 2211 O O . ILE A 1 290 ? -8.043 3.288 5.175 1.00 97.56 290 ILE A O 1
ATOM 2215 N N . ALA A 1 291 ? -8.146 5.155 6.414 1.00 97.94 291 ALA A N 1
ATOM 2216 C CA . ALA A 1 291 ? -6.802 5.101 6.971 1.00 97.94 291 ALA A CA 1
ATOM 2217 C C . ALA A 1 291 ? -6.832 4.437 8.357 1.00 97.94 291 ALA A C 1
ATOM 2219 O O . ALA A 1 291 ? -7.628 4.811 9.223 1.00 97.94 291 ALA A O 1
ATOM 2220 N N . LEU A 1 292 ? -5.974 3.442 8.568 1.00 97.94 292 LEU A N 1
ATOM 2221 C CA . LEU A 1 292 ? -5.928 2.618 9.770 1.00 97.94 292 LEU A CA 1
ATOM 2222 C C . LEU A 1 292 ? -4.599 2.799 10.497 1.00 97.94 292 LEU A C 1
ATOM 2224 O O . LEU A 1 292 ? -3.544 2.424 9.989 1.00 97.94 292 LEU A O 1
ATOM 2228 N N . GLU A 1 293 ? -4.666 3.295 11.725 1.00 97.38 293 GLU A N 1
ATOM 2229 C CA . GLU A 1 293 ? -3.574 3.144 12.684 1.00 97.38 293 GLU A CA 1
ATOM 2230 C C . GLU A 1 293 ? -3.718 1.803 13.399 1.00 97.38 293 GLU A C 1
ATOM 2232 O O . GLU A 1 293 ? -4.747 1.529 14.027 1.00 97.38 293 GLU A O 1
ATOM 2237 N N . VAL A 1 294 ? -2.696 0.960 13.339 1.00 96.25 294 VAL A N 1
ATOM 2238 C CA . VAL A 1 294 ? -2.743 -0.393 13.879 1.00 96.25 294 VAL A CA 1
ATOM 2239 C C . VAL A 1 294 ? -2.091 -0.425 15.251 1.00 96.25 294 VAL A C 1
ATOM 2241 O O . VAL A 1 294 ? -0.923 -0.105 15.441 1.00 96.25 294 VAL A O 1
ATOM 2244 N N . LYS A 1 295 ? -2.842 -0.879 16.256 1.00 93.50 295 LYS A N 1
ATOM 2245 C CA . LYS A 1 295 ? -2.334 -0.994 17.626 1.00 93.50 295 LYS A CA 1
ATOM 2246 C C . LYS A 1 295 ? -2.466 -2.417 18.128 1.00 93.50 295 LYS A C 1
ATOM 2248 O O . LYS A 1 295 ? -3.568 -2.949 18.243 1.00 93.50 295 LYS A O 1
ATOM 2253 N N . ALA A 1 296 ? -1.351 -3.007 18.547 1.00 88.94 296 ALA A N 1
ATOM 2254 C CA . ALA A 1 296 ? -1.386 -4.177 19.414 1.00 88.94 296 ALA A CA 1
ATOM 2255 C C . ALA A 1 296 ? -1.963 -3.762 20.778 1.00 88.94 296 ALA A C 1
ATOM 2257 O O . ALA A 1 296 ? -1.292 -3.105 21.578 1.00 88.94 296 ALA A O 1
ATOM 2258 N N . ALA A 1 297 ? -3.223 -4.107 21.037 1.00 79.94 297 ALA A N 1
ATOM 2259 C CA . ALA A 1 297 ? -3.973 -3.581 22.171 1.00 79.94 297 ALA A CA 1
ATOM 2260 C C . ALA A 1 297 ? -4.491 -4.697 23.083 1.00 79.94 297 ALA A C 1
ATOM 2262 O O . ALA A 1 297 ? -4.903 -5.765 22.643 1.00 79.94 297 ALA A O 1
ATOM 2263 N N . ALA A 1 298 ? -4.529 -4.418 24.382 1.00 77.31 298 ALA A N 1
ATOM 2264 C CA . ALA A 1 298 ? -5.216 -5.235 25.385 1.00 77.31 298 ALA A CA 1
ATOM 2265 C C . ALA A 1 298 ? -6.176 -4.345 26.193 1.00 77.31 298 ALA A C 1
ATOM 2267 O O . ALA A 1 298 ? -6.065 -4.234 27.411 1.00 77.31 298 ALA A O 1
ATOM 2268 N N . GLY A 1 299 ? -7.043 -3.608 25.487 1.00 75.56 299 GLY A N 1
ATOM 2269 C CA . GLY A 1 299 ? -7.921 -2.578 26.069 1.00 75.56 299 GLY A CA 1
ATOM 2270 C C . GLY A 1 299 ? -7.249 -1.227 26.327 1.00 75.56 299 GLY A C 1
ATOM 2271 O O . GLY A 1 299 ? -7.888 -0.292 26.801 1.00 75.56 299 GLY A O 1
ATOM 2272 N N . SER A 1 300 ? -5.962 -1.091 25.997 1.00 84.88 300 SER A N 1
ATOM 2273 C CA . SER A 1 300 ? -5.281 0.202 25.955 1.00 84.88 300 SER A CA 1
ATOM 2274 C C . SER A 1 300 ? -4.144 0.209 24.944 1.00 84.88 300 SER A C 1
ATOM 2276 O O . SER A 1 300 ? -3.527 -0.837 24.732 1.00 84.88 300 SER A O 1
ATOM 2278 N N . PHE A 1 301 ? -3.837 1.380 24.398 1.00 88.62 301 PHE A N 1
ATOM 2279 C CA . PHE A 1 301 ? -2.741 1.613 23.458 1.00 88.62 301 PHE A CA 1
ATOM 2280 C C . PHE A 1 301 ? -2.202 3.042 23.606 1.00 88.62 301 PHE A C 1
ATOM 2282 O O . PHE A 1 301 ? -2.838 3.884 24.239 1.00 88.62 301 PHE A O 1
ATOM 2289 N N . PHE A 1 302 ? -1.012 3.303 23.068 1.00 87.38 302 PHE A N 1
ATOM 2290 C CA . PHE A 1 302 ? -0.467 4.659 22.964 1.00 87.38 302 PHE A CA 1
ATOM 2291 C C . PHE A 1 302 ? -0.832 5.241 21.609 1.00 87.38 302 PHE A C 1
ATOM 2293 O O . PHE A 1 302 ? -0.760 4.516 20.621 1.00 87.38 302 PHE A O 1
ATOM 2300 N N . PHE A 1 303 ? -1.211 6.514 21.579 1.00 86.75 303 PHE A N 1
ATOM 2301 C CA . PHE A 1 303 ? -1.648 7.194 20.369 1.00 86.75 303 PHE A CA 1
ATOM 2302 C C . PHE A 1 303 ? -0.974 8.562 20.269 1.00 86.75 303 PHE A C 1
ATOM 2304 O O . PHE A 1 303 ? -1.238 9.459 21.076 1.00 86.75 303 PHE A O 1
ATOM 2311 N N . SER A 1 304 ? -0.014 8.684 19.354 1.00 87.50 304 SER A N 1
ATOM 2312 C CA . SER A 1 304 ? 0.914 9.815 19.323 1.00 87.50 304 SER A CA 1
ATOM 2313 C C . SER A 1 304 ? 0.226 11.137 18.959 1.00 87.50 304 SER A C 1
ATOM 2315 O O . SER A 1 304 ? -0.913 11.188 18.498 1.00 87.50 304 SER A O 1
ATOM 2317 N N . ILE A 1 305 ? 0.927 12.258 19.165 1.00 86.00 305 ILE A N 1
ATOM 2318 C CA . ILE A 1 305 ? 0.417 13.582 18.768 1.00 86.00 305 ILE A CA 1
ATOM 2319 C C . ILE A 1 305 ? 0.191 13.646 17.252 1.00 86.00 305 ILE A C 1
ATOM 2321 O O . ILE A 1 305 ? -0.781 14.263 16.822 1.00 86.00 305 ILE A O 1
ATOM 2325 N N . GLY A 1 306 ? 1.086 13.037 16.466 1.00 87.31 306 GLY A N 1
ATOM 2326 C CA . GLY A 1 306 ? 0.988 13.003 15.006 1.00 87.31 306 GLY A CA 1
ATOM 2327 C C . GLY A 1 306 ? -0.226 12.203 14.545 1.00 87.31 306 GLY A C 1
ATOM 2328 O O . GLY A 1 306 ? -1.028 12.715 13.769 1.00 87.31 306 GLY A O 1
ATOM 2329 N N . GLU A 1 307 ? -0.414 11.011 15.113 1.00 93.25 307 GLU A N 1
ATOM 2330 C CA . GLU A 1 307 ? -1.598 10.171 14.881 1.00 93.25 307 GLU A CA 1
ATOM 2331 C C . GLU A 1 307 ? -2.890 10.914 15.252 1.00 93.25 307 GLU A C 1
ATOM 2333 O O . GLU A 1 307 ? -3.832 10.968 14.464 1.00 93.25 307 GLU A O 1
ATOM 2338 N N . TRP A 1 308 ? -2.920 11.592 16.408 1.00 92.62 308 TRP A N 1
ATOM 2339 C CA . TRP A 1 308 ? -4.082 12.386 16.818 1.00 92.62 308 TRP A CA 1
ATOM 2340 C C . TRP A 1 308 ? -4.377 13.543 15.862 1.00 92.62 308 TRP A C 1
ATOM 2342 O O . TRP A 1 308 ? -5.532 13.763 15.507 1.00 92.62 308 TRP A O 1
ATOM 2352 N N . ALA A 1 309 ? -3.354 14.283 15.431 1.00 91.75 309 ALA A N 1
ATOM 2353 C CA . ALA A 1 309 ? -3.530 15.370 14.472 1.00 91.75 309 ALA A CA 1
ATOM 2354 C C . ALA A 1 309 ? -4.047 14.848 13.120 1.00 91.75 309 ALA A C 1
ATOM 2356 O O . ALA A 1 309 ? -4.888 15.490 12.488 1.00 91.75 309 ALA A O 1
ATOM 2357 N N . CYS A 1 310 ? -3.588 13.667 12.696 1.00 94.31 310 CYS A N 1
ATOM 2358 C CA . CYS A 1 310 ? -4.093 13.013 11.495 1.00 94.31 310 CYS A CA 1
ATOM 2359 C C . CYS A 1 310 ? -5.560 12.590 11.654 1.00 94.31 310 CYS A C 1
ATOM 2361 O O . CYS A 1 310 ? -6.381 12.921 10.797 1.00 94.31 310 CYS A O 1
ATOM 2363 N N . ALA A 1 311 ? -5.913 11.961 12.777 1.00 94.94 311 ALA A N 1
ATOM 2364 C CA . ALA A 1 311 ? -7.289 11.598 13.095 1.00 94.94 311 ALA A CA 1
ATOM 2365 C C . ALA A 1 311 ? -8.220 12.822 13.148 1.00 94.94 311 ALA A C 1
ATOM 2367 O O . ALA A 1 311 ? -9.330 12.770 12.631 1.00 94.94 311 ALA A O 1
ATOM 2368 N N . GLU A 1 312 ? -7.771 13.952 13.707 1.00 94.56 312 GLU A N 1
ATOM 2369 C CA . GLU A 1 312 ? -8.536 15.207 13.710 1.00 94.56 312 GLU A CA 1
ATOM 2370 C C . GLU A 1 312 ? -8.756 15.773 12.309 1.00 94.56 312 GLU A C 1
ATOM 2372 O O . GLU A 1 312 ? -9.829 16.309 12.036 1.00 94.56 312 GLU A O 1
ATOM 2377 N N . ARG A 1 313 ? -7.763 15.657 11.423 1.00 94.44 313 ARG A N 1
ATOM 2378 C CA . ARG A 1 313 ? -7.881 16.081 10.023 1.00 94.44 313 ARG A CA 1
ATOM 2379 C C . ARG A 1 313 ? -8.871 15.212 9.241 1.00 94.44 313 ARG A C 1
ATOM 2381 O O . ARG A 1 313 ? -9.535 15.724 8.347 1.00 94.44 313 ARG A O 1
ATOM 2388 N N . MET A 1 314 ? -8.971 13.929 9.586 1.00 95.75 314 MET A N 1
ATOM 2389 C CA . MET A 1 314 ? -9.755 12.913 8.869 1.00 95.75 314 MET A CA 1
ATOM 2390 C C . MET A 1 314 ? -11.048 12.495 9.594 1.00 95.75 314 MET A C 1
ATOM 2392 O O . MET A 1 314 ? -11.665 11.490 9.234 1.00 95.75 314 MET A O 1
ATOM 2396 N N . ARG A 1 315 ? -11.466 13.245 10.623 1.00 92.69 315 ARG A N 1
ATOM 2397 C CA . ARG A 1 315 ? -12.694 12.976 11.391 1.00 92.69 315 ARG A CA 1
ATOM 2398 C C . ARG A 1 315 ? -13.957 13.179 10.555 1.00 92.69 315 ARG A C 1
ATOM 2400 O O . ARG A 1 315 ? -13.935 13.893 9.551 1.00 92.69 315 ARG A O 1
ATOM 2407 N N . ALA A 1 316 ? -15.073 12.618 11.018 1.00 89.25 316 ALA A N 1
ATOM 2408 C CA . ALA A 1 316 ? -16.367 12.863 10.398 1.00 89.25 316 ALA A CA 1
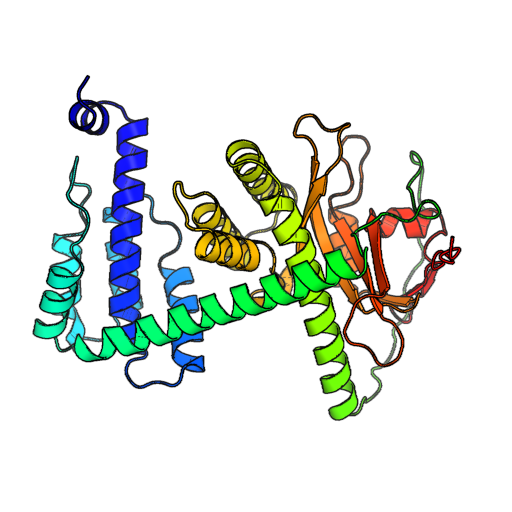ATOM 2409 C C . ALA A 1 316 ? -16.744 14.353 10.459 1.00 89.25 316 ALA A C 1
ATOM 2411 O O . ALA A 1 316 ? -16.472 15.059 11.436 1.00 89.25 316 ALA A O 1
ATOM 2412 N N . THR A 1 317 ? -17.411 14.816 9.408 1.00 84.75 317 THR A N 1
ATOM 2413 C CA . THR A 1 317 ? -18.006 16.151 9.304 1.00 84.75 317 THR A CA 1
ATOM 2414 C C . THR A 1 317 ? -19.503 16.030 9.018 1.00 84.75 317 THR A C 1
ATOM 2416 O O . THR A 1 317 ? -20.039 14.931 8.898 1.00 84.75 317 THR A O 1
ATOM 2419 N N . GLU A 1 318 ? -20.204 17.157 8.893 1.00 79.50 318 GLU A N 1
ATOM 2420 C CA . GLU A 1 318 ? -21.629 17.154 8.528 1.00 79.50 318 GLU A CA 1
ATOM 2421 C C . GLU A 1 318 ? -21.883 16.560 7.134 1.00 79.50 318 GLU A C 1
ATOM 2423 O O . GLU A 1 318 ? -22.978 16.073 6.866 1.00 79.50 318 GLU A O 1
ATOM 2428 N N . THR A 1 319 ? -20.880 16.591 6.251 1.00 78.31 319 THR A N 1
ATOM 2429 C CA . THR A 1 319 ? -21.015 16.190 4.843 1.00 78.31 319 THR A CA 1
ATOM 2430 C C . THR A 1 319 ? -20.121 15.018 4.448 1.00 78.31 319 THR A C 1
ATOM 2432 O O . THR A 1 319 ? -20.167 14.598 3.297 1.00 78.31 319 THR A O 1
ATOM 2435 N N . ALA A 1 320 ? -19.29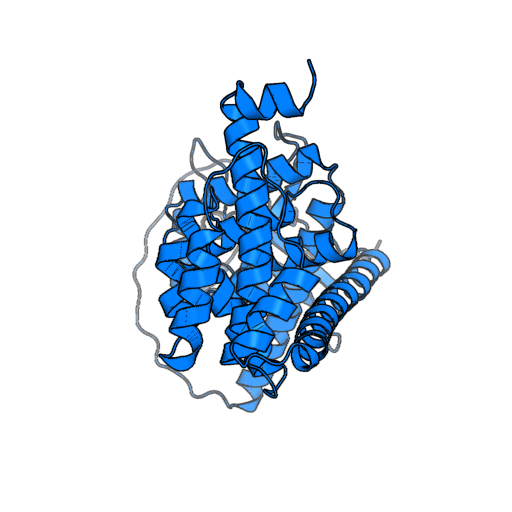4 14.497 5.358 1.00 81.56 320 ALA A N 1
ATOM 2436 C CA . ALA A 1 320 ? -18.385 13.389 5.079 1.00 81.56 320 ALA A CA 1
ATOM 2437 C C . ALA A 1 320 ? -18.227 12.474 6.297 1.00 81.56 320 ALA A C 1
ATOM 2439 O O . ALA A 1 320 ? -18.156 12.944 7.433 1.00 81.56 320 ALA A O 1
ATOM 2440 N N . ARG A 1 321 ? -18.126 11.164 6.054 1.00 87.88 321 ARG A N 1
ATOM 2441 C CA . ARG A 1 321 ? -17.787 10.177 7.088 1.00 87.88 321 ARG A CA 1
ATOM 2442 C C . ARG A 1 321 ? -16.356 10.372 7.592 1.00 87.88 321 ARG A C 1
ATOM 2444 O O . ARG A 1 321 ? -15.545 11.052 6.970 1.00 87.88 321 ARG A O 1
ATOM 2451 N N . ALA A 1 322 ? -16.050 9.742 8.722 1.00 91.69 322 ALA A N 1
ATOM 2452 C CA . ALA A 1 322 ? -14.674 9.624 9.174 1.00 91.69 322 ALA A CA 1
ATOM 2453 C C . ALA A 1 322 ? -13.888 8.712 8.229 1.00 91.69 322 ALA A C 1
ATOM 2455 O O . ALA A 1 322 ? -14.322 7.601 7.926 1.00 91.69 322 ALA A O 1
ATOM 2456 N N . ALA A 1 323 ? -12.713 9.178 7.828 1.00 95.06 323 ALA A N 1
ATOM 2457 C CA . ALA A 1 323 ? -11.778 8.448 6.983 1.00 95.06 323 ALA A CA 1
ATOM 2458 C C . ALA A 1 323 ? -10.595 7.883 7.785 1.00 95.06 323 ALA A C 1
ATOM 2460 O O . ALA A 1 323 ? -9.622 7.420 7.203 1.00 95.06 323 ALA A O 1
ATOM 2461 N N . TYR A 1 324 ? -10.660 7.913 9.120 1.00 97.38 324 TYR A N 1
ATOM 2462 C CA . TYR A 1 324 ? -9.602 7.425 10.003 1.00 97.38 324 TYR A CA 1
ATOM 2463 C C . TYR A 1 324 ? -10.166 6.538 11.114 1.00 97.38 324 TYR A C 1
ATOM 2465 O O . TYR A 1 324 ? -11.170 6.876 11.753 1.00 97.38 324 TYR A O 1
ATOM 2473 N N . ALA A 1 325 ? -9.489 5.424 11.380 1.00 96.56 325 ALA A N 1
ATOM 2474 C CA . ALA A 1 325 ? -9.790 4.537 12.495 1.00 96.56 325 ALA A CA 1
ATOM 2475 C C . ALA A 1 325 ? -8.523 3.996 13.157 1.00 96.56 325 ALA A C 1
ATOM 2477 O O . ALA A 1 325 ? -7.463 3.901 12.543 1.00 96.56 325 ALA A O 1
ATOM 2478 N N . VAL A 1 326 ? -8.666 3.575 14.413 1.00 96.50 326 VAL A N 1
ATOM 2479 C CA . VAL A 1 326 ? -7.674 2.717 15.067 1.00 96.50 326 VAL A CA 1
ATOM 2480 C C . VAL A 1 326 ? -8.123 1.267 14.936 1.00 96.50 326 VAL A C 1
ATOM 2482 O O . VAL A 1 326 ? -9.224 0.919 15.363 1.00 96.50 326 VAL A O 1
ATOM 2485 N N . LEU A 1 327 ? -7.270 0.410 14.385 1.00 96.75 327 LEU A N 1
ATOM 2486 C CA . LEU A 1 327 ? -7.467 -1.032 14.369 1.00 96.75 327 LEU A CA 1
ATOM 2487 C C . LEU A 1 327 ? -6.717 -1.665 15.543 1.00 96.75 327 LEU A C 1
ATOM 2489 O O . LEU A 1 327 ? -5.501 -1.862 15.517 1.00 96.75 327 LEU A O 1
ATOM 2493 N N . ALA A 1 328 ? -7.459 -1.988 16.596 1.00 94.12 328 ALA A N 1
ATOM 2494 C CA . ALA A 1 328 ? -6.925 -2.601 17.798 1.00 94.12 328 ALA A CA 1
ATOM 2495 C C . ALA A 1 328 ? -6.849 -4.129 17.636 1.00 94.12 328 ALA A C 1
ATOM 2497 O O . ALA A 1 328 ? -7.846 -4.842 17.770 1.00 94.12 328 ALA A O 1
ATOM 2498 N N . VAL A 1 329 ? -5.645 -4.646 17.388 1.00 93.69 329 VAL A N 1
ATOM 2499 C CA . VAL A 1 329 ? -5.374 -6.084 17.285 1.00 93.69 329 VAL A CA 1
ATOM 2500 C C . VAL A 1 329 ? -5.154 -6.650 18.685 1.00 93.69 329 VAL A C 1
ATOM 2502 O O . VAL A 1 329 ? -4.118 -6.420 19.319 1.00 93.69 329 VAL A O 1
ATOM 2505 N N . ARG A 1 330 ? -6.141 -7.397 19.185 1.00 90.19 330 ARG A N 1
ATOM 2506 C CA . ARG A 1 330 ? -6.065 -8.087 20.478 1.00 90.19 330 ARG A CA 1
ATOM 2507 C C . ARG A 1 330 ? -5.536 -9.491 20.280 1.00 90.19 330 ARG A C 1
ATOM 2509 O O . ARG A 1 330 ? -5.931 -10.169 19.344 1.00 90.19 330 ARG A O 1
ATOM 2516 N N . ARG A 1 331 ? -4.684 -9.961 21.188 1.00 85.25 331 ARG A N 1
ATOM 2517 C CA . ARG A 1 331 ? -4.073 -11.301 21.136 1.00 85.25 331 ARG A CA 1
ATOM 2518 C C . ARG A 1 331 ? -4.454 -12.114 22.360 1.00 85.25 331 ARG A C 1
ATOM 2520 O O . ARG A 1 331 ? -4.615 -11.554 23.447 1.00 85.25 331 ARG A O 1
ATOM 2527 N N . HIS A 1 332 ? -4.513 -13.435 22.212 1.00 76.56 332 HIS A N 1
ATOM 2528 C CA . HIS A 1 332 ? -4.501 -14.296 23.390 1.00 76.56 332 HIS A CA 1
ATOM 2529 C C . HIS A 1 332 ? -3.117 -14.231 24.051 1.00 76.56 332 HIS A C 1
ATOM 2531 O O . HIS A 1 332 ? -2.102 -14.241 23.338 1.00 76.56 332 HIS A O 1
ATOM 2537 N N . PRO A 1 333 ? -3.042 -14.187 25.394 1.00 73.31 333 PRO A N 1
ATOM 2538 C CA . PRO A 1 333 ? -1.771 -14.226 26.105 1.00 73.31 333 PRO A CA 1
ATOM 2539 C C . PRO A 1 333 ? -0.890 -15.385 25.621 1.00 73.31 333 PRO A C 1
ATOM 2541 O O . PRO A 1 333 ? -1.336 -16.525 25.551 1.00 73.31 333 PRO A O 1
ATOM 2544 N N . GLY A 1 334 ? 0.363 -15.085 25.272 1.00 70.56 334 GLY A N 1
ATOM 2545 C CA . GLY A 1 334 ? 1.335 -16.091 24.832 1.00 70.56 334 GLY A CA 1
ATOM 2546 C C . GLY A 1 334 ? 1.210 -16.553 23.376 1.00 70.56 334 GLY A C 1
ATOM 2547 O O . GLY A 1 334 ? 1.994 -17.402 22.963 1.00 70.56 334 GLY A O 1
ATOM 2548 N N . THR A 1 335 ? 0.291 -15.993 22.582 1.00 79.06 335 THR A N 1
ATOM 2549 C CA . THR A 1 335 ? 0.110 -16.366 21.166 1.00 79.06 335 THR A CA 1
ATOM 2550 C C . THR A 1 335 ? 0.404 -15.202 20.218 1.00 79.06 335 THR A C 1
ATOM 2552 O O . THR A 1 335 ? 0.298 -14.031 20.595 1.00 79.06 335 THR A O 1
ATOM 2555 N N . ALA A 1 336 ? 0.793 -15.516 18.979 1.00 78.69 336 ALA A N 1
ATOM 2556 C CA . ALA A 1 336 ? 0.907 -14.551 17.878 1.00 78.69 336 ALA A CA 1
ATOM 2557 C C . ALA A 1 336 ? -0.407 -14.315 17.129 1.00 78.69 336 ALA A C 1
ATOM 2559 O O . ALA A 1 336 ? -0.533 -13.316 16.428 1.00 78.69 336 ALA A O 1
ATOM 2560 N N . VAL A 1 337 ? -1.380 -15.208 17.307 1.00 86.50 337 VAL A N 1
ATOM 2561 C CA . VAL A 1 337 ? -2.665 -15.164 16.613 1.00 86.50 337 VAL A CA 1
ATOM 2562 C C . VAL A 1 337 ? -3.578 -14.115 17.265 1.00 86.50 337 VAL A C 1
ATOM 2564 O O . VAL A 1 337 ? -3.683 -14.079 18.500 1.00 86.50 337 VAL A O 1
ATOM 2567 N N . PRO A 1 338 ? -4.235 -13.249 16.475 1.00 90.44 338 PRO A N 1
ATOM 2568 C CA . PRO A 1 338 ? -5.245 -12.341 16.988 1.00 90.44 338 PRO A CA 1
ATOM 2569 C C . PRO A 1 338 ? -6.403 -13.115 17.626 1.00 90.44 338 PRO A C 1
ATOM 2571 O O . PRO A 1 338 ? -6.887 -14.094 17.077 1.00 90.44 338 PRO A O 1
ATOM 2574 N N . ALA A 1 339 ? -6.854 -12.656 18.787 1.00 90.00 339 ALA A N 1
ATOM 2575 C CA . ALA A 1 339 ? -8.118 -13.048 19.401 1.00 90.00 339 ALA A CA 1
ATOM 2576 C C . ALA A 1 339 ? -9.290 -12.218 18.854 1.00 90.00 339 ALA A C 1
ATOM 2578 O O . ALA A 1 339 ? -10.427 -12.675 18.849 1.00 90.00 339 ALA A O 1
ATOM 2579 N N . ALA A 1 340 ? -9.021 -10.969 18.461 1.00 91.44 340 ALA A N 1
ATOM 2580 C CA . ALA A 1 340 ? -9.994 -10.057 17.872 1.00 91.44 340 ALA A CA 1
ATOM 2581 C C . ALA A 1 340 ? -9.288 -8.897 17.163 1.00 91.44 340 ALA A C 1
ATOM 2583 O O . ALA A 1 340 ? -8.135 -8.576 17.469 1.00 91.44 340 ALA A O 1
ATOM 2584 N N . MET A 1 341 ? -10.013 -8.242 16.262 1.00 94.31 341 MET A N 1
ATOM 2585 C CA . MET A 1 341 ? -9.577 -7.039 15.561 1.00 94.31 341 MET A CA 1
ATOM 2586 C C . MET A 1 341 ? -10.684 -5.986 15.677 1.00 94.31 341 MET A C 1
ATOM 2588 O O . MET A 1 341 ? -11.641 -5.979 14.902 1.00 94.31 341 MET A O 1
ATOM 2592 N N . ASP A 1 342 ? -10.570 -5.135 16.696 1.00 94.06 342 ASP A N 1
ATOM 2593 C CA . ASP A 1 342 ? -11.594 -4.148 17.032 1.00 94.06 342 ASP A CA 1
ATOM 2594 C C . ASP A 1 342 ? -11.324 -2.845 16.264 1.00 94.06 342 ASP A C 1
ATOM 2596 O O . ASP A 1 342 ? -10.286 -2.206 16.443 1.00 94.06 342 ASP A O 1
ATOM 2600 N N . LEU A 1 343 ? -12.261 -2.450 15.407 1.00 94.38 343 LEU A N 1
ATOM 2601 C CA . LEU A 1 343 ? -12.177 -1.245 14.592 1.00 94.38 343 LEU A CA 1
ATOM 2602 C C . L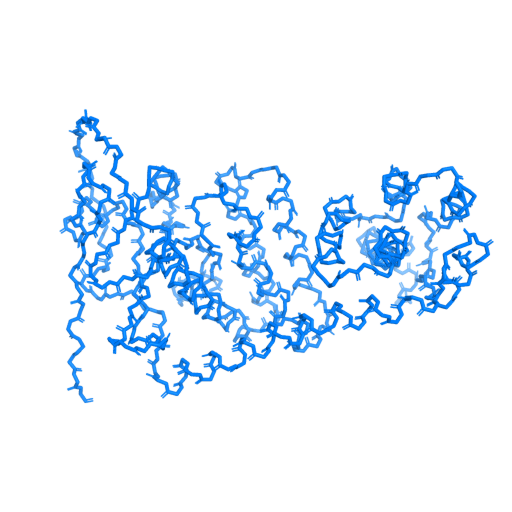EU A 1 343 ? -12.835 -0.061 15.308 1.00 94.38 343 LEU A C 1
ATOM 2604 O O . LEU A 1 343 ? -14.054 -0.020 15.489 1.00 94.38 343 LEU A O 1
ATOM 2608 N N . LEU A 1 344 ? -12.021 0.917 15.692 1.00 94.00 344 LEU A N 1
ATOM 2609 C CA . LEU A 1 344 ? -12.420 2.127 16.405 1.00 94.00 344 LEU A CA 1
ATOM 2610 C C . LEU A 1 344 ? -12.488 3.298 15.417 1.00 94.00 344 LEU A C 1
ATOM 2612 O O . LEU A 1 344 ? -11.510 4.024 15.230 1.00 94.00 344 LEU A O 1
ATOM 2616 N N . ILE A 1 345 ? -13.632 3.437 14.746 1.00 93.75 345 ILE A N 1
ATOM 2617 C CA . ILE A 1 345 ? -13.872 4.477 13.734 1.00 93.75 345 ILE A CA 1
ATOM 2618 C C . ILE A 1 345 ? -14.069 5.830 14.411 1.00 93.75 345 ILE A C 1
ATOM 2620 O O . ILE A 1 345 ? -14.823 5.925 15.376 1.00 93.75 345 ILE A O 1
ATOM 2624 N N . ASP A 1 346 ? -13.419 6.866 13.876 1.00 94.25 346 ASP A N 1
ATOM 2625 C CA . ASP A 1 346 ? -13.413 8.219 14.439 1.00 94.25 346 ASP A CA 1
ATOM 2626 C C . ASP A 1 346 ? -12.987 8.235 15.921 1.00 94.25 346 ASP A C 1
ATOM 2628 O O . ASP A 1 346 ? -13.789 8.514 16.820 1.00 94.25 346 ASP A O 1
ATOM 2632 N N . PRO A 1 347 ? -11.708 7.934 16.224 1.00 92.81 347 PRO A N 1
ATOM 2633 C CA . PRO A 1 347 ? -11.226 7.918 17.605 1.00 92.81 347 PRO A CA 1
ATOM 2634 C C . PRO A 1 347 ? -11.389 9.278 18.306 1.00 92.81 347 PRO A C 1
ATOM 2636 O O . PRO A 1 347 ? -11.451 9.327 19.535 1.00 92.81 347 PRO A O 1
ATOM 2639 N N . VAL A 1 348 ? -11.497 10.377 17.548 1.00 92.00 348 VAL A N 1
ATOM 2640 C CA . VAL A 1 348 ? -11.765 11.716 18.085 1.00 92.00 348 VAL A CA 1
ATOM 2641 C C . VAL A 1 348 ? -13.194 11.794 18.615 1.00 92.00 348 VAL A C 1
ATOM 2643 O O . VAL A 1 348 ? -13.383 12.152 19.778 1.00 92.00 348 VAL A O 1
ATOM 2646 N N . GLN A 1 349 ? -14.185 11.406 17.807 1.00 89.62 349 GLN A N 1
ATOM 2647 C CA . GLN A 1 349 ? -15.584 11.362 18.235 1.00 89.62 349 GLN A CA 1
ATOM 2648 C C . GLN A 1 349 ? -15.789 10.368 19.383 1.00 89.62 349 GLN A C 1
ATOM 2650 O O . GLN A 1 349 ? -16.482 10.677 20.346 1.00 89.62 349 GLN A O 1
ATOM 2655 N N . LEU A 1 350 ? -15.139 9.201 19.346 1.00 89.69 350 LEU A N 1
ATOM 2656 C CA . LEU A 1 350 ? -15.233 8.218 20.429 1.00 89.69 350 LEU A CA 1
ATOM 2657 C C . LEU A 1 350 ? -14.679 8.742 21.766 1.00 89.69 350 LEU A C 1
ATOM 2659 O O . LEU A 1 350 ? -15.193 8.377 22.826 1.00 89.69 350 LEU A O 1
ATOM 2663 N N . CYS A 1 351 ? -13.661 9.605 21.741 1.00 88.25 351 CYS A N 1
ATOM 2664 C CA . CYS A 1 351 ? -13.206 10.317 22.935 1.00 88.25 351 CYS A CA 1
ATOM 2665 C C . CYS A 1 351 ? -14.199 11.388 23.398 1.00 88.25 351 CYS A C 1
ATOM 2667 O O . CYS A 1 351 ? -14.447 11.497 24.596 1.00 88.25 351 CYS A O 1
ATOM 2669 N N . GLU A 1 352 ? -14.768 12.167 22.474 1.00 88.06 352 GLU A N 1
ATOM 2670 C CA . GLU A 1 352 ? -15.788 13.182 22.785 1.00 88.06 352 GLU A CA 1
ATOM 2671 C C . GLU A 1 352 ? -17.052 12.540 23.403 1.00 88.06 352 GLU A C 1
ATOM 2673 O O . GLU A 1 352 ? -17.615 13.082 24.353 1.00 88.06 352 GLU A O 1
ATOM 2678 N N . ASP A 1 353 ? -17.419 11.338 22.949 1.00 84.06 353 ASP A N 1
ATOM 2679 C CA . ASP A 1 353 ? -18.515 10.511 23.476 1.00 84.06 353 ASP A CA 1
ATOM 2680 C C . ASP A 1 353 ? -18.198 9.841 24.831 1.00 84.06 353 ASP A C 1
ATOM 2682 O O . ASP A 1 353 ? -19.064 9.189 25.419 1.00 84.06 353 ASP A O 1
ATOM 2686 N N . GLY A 1 354 ? -16.952 9.915 25.311 1.00 82.81 354 GLY A N 1
ATOM 2687 C CA . GLY A 1 354 ? -16.504 9.215 26.520 1.00 82.81 354 GLY A CA 1
ATOM 2688 C C . GLY A 1 354 ? -16.419 7.687 26.381 1.00 82.81 354 GLY A C 1
ATOM 2689 O O . GLY A 1 354 ? -16.353 6.981 27.386 1.00 82.81 354 GLY A O 1
ATOM 2690 N N . LYS A 1 355 ? -16.416 7.160 25.151 1.00 84.25 355 LYS A N 1
ATOM 2691 C CA . LYS A 1 355 ? -16.263 5.722 24.851 1.00 84.25 355 LYS A CA 1
ATOM 2692 C C . LYS A 1 355 ? -14.807 5.269 24.857 1.00 84.25 355 LYS A C 1
ATOM 2694 O O . LYS A 1 355 ? -14.523 4.097 25.110 1.00 84.25 355 LYS A O 1
ATOM 2699 N N . ILE A 1 356 ? -13.895 6.197 24.574 1.00 86.38 356 ILE A N 1
ATOM 2700 C CA . ILE A 1 356 ? -12.458 6.008 24.735 1.00 86.38 356 ILE A CA 1
ATOM 2701 C C . ILE A 1 356 ? -11.941 7.055 25.719 1.00 86.38 356 ILE A C 1
ATOM 2703 O O . ILE A 1 356 ? -12.028 8.256 25.472 1.00 86.38 356 ILE A O 1
ATOM 2707 N N . ASP A 1 357 ? -11.372 6.591 26.825 1.00 84.94 357 ASP A N 1
ATOM 2708 C CA . ASP A 1 357 ? -10.638 7.432 27.762 1.00 84.94 357 ASP A CA 1
ATOM 2709 C C . ASP A 1 357 ? -9.279 7.785 27.156 1.00 84.94 357 ASP A C 1
ATOM 2711 O O . ASP A 1 357 ? -8.529 6.899 26.735 1.00 84.94 357 ASP A O 1
ATOM 2715 N N . ARG A 1 358 ? -8.959 9.078 27.112 1.00 83.12 358 ARG A N 1
ATOM 2716 C CA . ARG A 1 358 ? -7.670 9.581 26.642 1.00 83.12 358 ARG A CA 1
ATOM 2717 C C . ARG A 1 358 ? -6.960 10.272 27.788 1.00 83.12 358 ARG A C 1
ATOM 2719 O O . ARG A 1 358 ? -7.313 11.380 28.185 1.00 83.12 358 ARG A O 1
ATOM 2726 N N . ASP A 1 359 ? -5.870 9.660 28.217 1.00 82.56 359 ASP A N 1
ATOM 2727 C CA . ASP A 1 359 ? -4.890 10.305 29.068 1.00 82.56 359 ASP A CA 1
ATOM 2728 C C . ASP A 1 359 ? -4.005 11.208 28.196 1.00 82.56 359 ASP A C 1
ATOM 2730 O O . ASP A 1 359 ? -3.146 10.743 27.442 1.00 82.56 359 ASP A O 1
ATOM 2734 N N . VAL A 1 360 ? -4.265 12.515 28.259 1.00 73.12 360 VAL A N 1
ATOM 2735 C CA . VAL A 1 360 ? -3.534 13.535 27.491 1.00 73.12 360 VAL A CA 1
ATOM 2736 C C . VAL A 1 360 ? -2.079 13.692 27.931 1.00 73.12 360 VAL A C 1
ATOM 2738 O O . VAL A 1 360 ? -1.284 14.223 27.155 1.00 73.12 360 VAL A O 1
ATOM 2741 N N . ASP A 1 361 ? -1.724 13.214 29.126 1.00 70.75 361 ASP A N 1
ATOM 2742 C CA . ASP A 1 361 ? -0.368 13.306 29.660 1.00 70.75 361 ASP A CA 1
ATOM 2743 C C . ASP A 1 361 ? 0.478 12.135 29.157 1.00 70.75 361 ASP A C 1
ATOM 2745 O O . ASP A 1 361 ? 1.603 12.314 28.689 1.00 70.75 361 ASP A O 1
ATOM 2749 N N . THR A 1 362 ? -0.072 10.922 29.212 1.00 72.88 362 THR A N 1
ATOM 2750 C CA . THR A 1 362 ? 0.652 9.711 28.797 1.00 72.88 362 THR A CA 1
ATOM 2751 C C . THR A 1 362 ? 0.412 9.315 27.344 1.00 72.88 362 THR A C 1
ATOM 2753 O O . THR A 1 362 ? 1.025 8.356 26.873 1.00 72.88 362 THR A O 1
ATOM 2756 N N . TYR A 1 363 ? -0.470 10.026 26.631 1.00 78.94 363 TYR A N 1
ATOM 2757 C CA . TYR A 1 363 ? -0.967 9.661 25.298 1.00 78.94 363 TYR A CA 1
ATOM 2758 C C . TYR A 1 363 ? -1.574 8.257 25.248 1.00 78.94 363 TYR A C 1
ATOM 2760 O O . TYR A 1 363 ? -1.640 7.618 24.196 1.00 78.94 363 TYR A O 1
ATOM 2768 N N . ARG A 1 364 ? -2.007 7.750 26.402 1.00 85.62 364 ARG A N 1
ATOM 2769 C CA . ARG A 1 364 ? -2.599 6.429 26.521 1.00 85.62 364 ARG A CA 1
ATOM 2770 C C . ARG A 1 364 ? -4.097 6.535 26.309 1.00 85.62 364 ARG A C 1
ATOM 2772 O O . ARG A 1 364 ? -4.785 7.261 27.020 1.00 85.62 364 ARG A O 1
ATOM 2779 N N . MET A 1 365 ? -4.600 5.755 25.368 1.00 86.44 365 MET A N 1
ATOM 2780 C CA . MET A 1 365 ? -6.025 5.571 25.142 1.00 86.44 365 MET A CA 1
ATOM 2781 C C . MET A 1 365 ? -6.479 4.257 25.772 1.00 86.44 365 MET A C 1
ATOM 2783 O O . MET A 1 365 ? -5.746 3.261 25.743 1.00 86.44 365 MET A O 1
ATOM 2787 N N . ARG A 1 366 ? -7.673 4.244 26.363 1.00 86.56 366 ARG A N 1
ATOM 2788 C CA . ARG A 1 366 ? -8.313 3.051 26.931 1.00 86.56 366 ARG A CA 1
ATOM 2789 C C . ARG A 1 366 ? -9.745 2.958 26.442 1.00 86.56 366 ARG A C 1
ATOM 2791 O O . ARG A 1 366 ? -10.471 3.941 26.487 1.00 86.56 366 ARG A O 1
ATOM 2798 N N . TYR A 1 367 ? -10.163 1.771 26.031 1.00 85.31 367 TYR A N 1
ATOM 2799 C CA . TYR A 1 367 ? -11.541 1.519 25.621 1.00 85.31 367 TYR A CA 1
ATOM 2800 C C . TYR A 1 367 ? -12.057 0.256 26.296 1.00 85.31 367 TYR A C 1
ATOM 2802 O O . TYR A 1 367 ? -11.285 -0.641 26.653 1.00 85.31 367 TYR A O 1
ATOM 2810 N N . THR A 1 368 ? -13.371 0.182 26.481 1.00 80.81 368 THR A N 1
ATOM 2811 C CA . THR A 1 368 ? -13.998 -1.016 27.032 1.00 80.81 368 THR A CA 1
ATOM 2812 C C . THR A 1 368 ? -13.938 -2.131 26.001 1.00 80.81 368 THR A C 1
ATOM 2814 O O . THR A 1 368 ? -14.609 -2.081 24.972 1.00 80.81 368 THR A O 1
ATOM 2817 N N . VAL A 1 369 ? -13.129 -3.150 26.290 1.00 75.56 369 VAL A N 1
ATOM 2818 C CA . VAL A 1 369 ? -13.056 -4.354 25.464 1.00 75.56 369 VAL A CA 1
ATOM 2819 C C . VAL A 1 369 ? -14.392 -5.090 25.572 1.00 75.56 369 VAL A C 1
ATOM 2821 O O . VAL A 1 369 ? -14.812 -5.398 26.692 1.00 75.56 369 VAL A O 1
ATOM 2824 N N . PRO A 1 370 ? -15.059 -5.404 24.452 1.00 68.81 370 PRO A N 1
ATOM 2825 C CA . PRO A 1 370 ? -16.257 -6.226 24.481 1.00 68.81 370 PRO A CA 1
ATOM 2826 C C . PRO A 1 370 ? -15.921 -7.585 25.088 1.00 68.81 370 PRO A C 1
ATOM 2828 O O . PRO A 1 370 ? -15.030 -8.290 24.606 1.00 68.81 370 PRO A O 1
ATOM 2831 N N . THR A 1 371 ? -16.623 -7.969 26.150 1.00 59.47 371 THR A N 1
ATOM 2832 C CA . THR A 1 371 ? -16.574 -9.342 26.646 1.00 59.47 371 THR A CA 1
ATOM 2833 C C . THR A 1 371 ? -17.229 -10.228 25.601 1.00 59.47 371 THR A C 1
ATOM 2835 O O . THR A 1 371 ? -18.452 -10.226 25.457 1.00 59.47 371 THR A O 1
ATOM 2838 N N . THR A 1 372 ? -16.417 -10.973 24.850 1.00 51.69 372 THR A N 1
ATOM 2839 C CA . THR A 1 372 ? -16.910 -12.025 23.967 1.00 51.69 372 THR A CA 1
ATOM 2840 C C . THR A 1 372 ? -17.688 -13.006 24.838 1.00 51.69 372 THR A C 1
ATOM 2842 O O . THR A 1 372 ? -17.108 -13.730 25.647 1.00 51.69 372 THR A O 1
ATOM 2845 N N . SER A 1 373 ? -19.015 -12.976 24.744 1.00 33.03 373 SER A N 1
ATOM 2846 C CA . SER A 1 373 ? -19.834 -14.044 25.301 1.00 33.03 373 SER A CA 1
ATOM 2847 C C . SER A 1 373 ? -19.511 -15.264 24.452 1.00 33.03 373 SER A C 1
ATOM 2849 O O . SER A 1 373 ? -19.828 -15.269 23.267 1.00 33.03 373 SER A O 1
ATOM 2851 N N . LEU A 1 374 ? -18.797 -16.237 25.018 1.00 31.12 374 LEU A N 1
ATOM 2852 C CA . LEU A 1 374 ? -18.694 -17.568 24.428 1.00 31.12 374 LEU A CA 1
ATOM 2853 C C . LEU A 1 374 ? -20.130 -18.089 24.283 1.00 31.12 374 LEU A C 1
ATOM 2855 O O . LEU A 1 374 ? -20.763 -18.401 25.293 1.00 31.12 374 LEU A O 1
ATOM 2859 N N . GLN A 1 375 ? -20.655 -18.080 23.059 1.00 29.66 375 GLN A N 1
ATOM 2860 C CA . GLN A 1 375 ? -21.829 -18.860 22.682 1.00 29.66 375 GLN A CA 1
ATOM 2861 C C . GLN A 1 375 ? -21.368 -20.150 22.026 1.00 29.66 375 GLN A C 1
ATOM 2863 O O . GLN A 1 375 ? -20.431 -20.074 21.198 1.00 29.66 375 GLN A O 1
#